Protein AF-A0A847EZA8-F1 (afdb_monomer_lite)

Secondary structure (DSSP, 8-state):
----SSSSSSSSTTS--------------S----TT-EE-B--TTTT--EEEEEEETTTEEEEEEEETTS-SSEEEEGGGBTTB-SEEEEEETTEEEEEEEEEE-TTSHIIIIIS-TTEEEEEGGGGTTSEEEEETTTTEEEEE-TT----S------EE-SS-TTSEEEEEEEEETTEEEEEEEEEESS----S----HHHHHHTT----GGGSTTSS-S--S------SEEEETTEEEETT--S-EEE----------

Sequence (260 aa):
MKKSVVFLLSCLLCLSVACSGKTDTTNDTLTDIPEDAIPFEYDVTMTKFILLKGMLNDSLPMDIIFDTGTPDGIVVSDSLRGLIPSVVNVQVGHLTRPMTVHFTSRDNPIFTHYLGPNGAILSWRYFEDQRLKISFQHTYLHVMDSAETVTGYDSVSLYRHPIYPNYLLAPVSIYTQGKVIPVRLLFDTGTNVFASNLYPELGLTYGLKLDSSYFENGKQPFKEGFQLKSDSIGIGKMNVPTGRFGVGFYQHRRNDQHFD

pLDDT: mean 74.59, std 21.34, range [24.0, 98.38]

Structure (mmCIF, N/CA/C/O backbone):
data_AF-A0A847EZA8-F1
#
_entry.id   AF-A0A847EZA8-F1
#
loop_
_atom_site.group_PDB
_atom_site.id
_atom_site.type_symbol
_atom_site.label_atom_id
_atom_site.label_alt_id
_atom_site.label_comp_id
_atom_site.label_asym_id
_atom_site.label_entity_id
_atom_site.label_seq_id
_atom_site.pdbx_PDB_ins_code
_atom_site.Cartn_x
_atom_site.Cartn_y
_atom_site.Cartn_z
_atom_site.occupancy
_atom_site.B_iso_or_equiv
_atom_site.auth_seq_id
_atom_site.auth_comp_id
_atom_site.auth_asym_id
_atom_site.auth_atom_id
_atom_site.pdbx_PDB_model_num
ATOM 1 N N . MET A 1 1 ? -44.474 -67.305 0.669 1.00 46.91 1 MET A N 1
ATOM 2 C CA . MET A 1 1 ? -43.791 -66.285 -0.165 1.00 46.91 1 MET A CA 1
ATOM 3 C C . MET A 1 1 ? -44.765 -65.144 -0.449 1.00 46.91 1 MET A C 1
ATOM 5 O O . MET A 1 1 ? -45.940 -65.434 -0.611 1.00 46.91 1 MET A O 1
ATOM 9 N N . LYS A 1 2 ? -44.270 -63.896 -0.518 1.00 44.81 2 LYS A N 1
ATOM 10 C CA . LYS A 1 2 ? -44.993 -62.605 -0.672 1.00 44.81 2 LYS A CA 1
ATOM 11 C C . LYS A 1 2 ? -45.473 -61.928 0.631 1.00 44.81 2 LYS A C 1
ATOM 13 O O . LYS A 1 2 ? -46.663 -61.763 0.857 1.00 44.81 2 LYS A O 1
ATOM 18 N N . LYS A 1 3 ? -44.522 -61.479 1.462 1.00 48.22 3 LYS A N 1
ATOM 19 C CA . LYS A 1 3 ? -44.720 -60.460 2.522 1.00 48.22 3 LYS A CA 1
ATOM 20 C C . LYS A 1 3 ? -43.570 -59.432 2.549 1.00 48.22 3 LYS A C 1
ATOM 22 O O . LYS A 1 3 ? -43.135 -59.012 3.611 1.00 48.22 3 LYS A O 1
ATOM 27 N N . SER A 1 4 ? -43.059 -59.037 1.379 1.00 52.19 4 SER A N 1
ATOM 28 C CA . SER A 1 4 ? -41.847 -58.195 1.296 1.00 52.19 4 SER A CA 1
ATOM 29 C C . SER A 1 4 ? -41.940 -57.026 0.310 1.00 52.19 4 SER A C 1
ATOM 31 O O . SER A 1 4 ? -40.913 -56.499 -0.087 1.00 52.19 4 SER A O 1
ATOM 33 N N . VAL A 1 5 ? -43.144 -56.597 -0.088 1.00 52.44 5 VAL A N 1
ATOM 34 C CA . VAL A 1 5 ? -43.299 -55.498 -1.072 1.00 52.44 5 VAL A CA 1
ATOM 35 C C . VAL A 1 5 ? -43.831 -54.196 -0.450 1.00 52.44 5 VAL A C 1
ATOM 37 O O . VAL A 1 5 ? -43.738 -53.144 -1.063 1.00 52.44 5 VAL A O 1
ATOM 40 N N . VAL A 1 6 ? -44.311 -54.209 0.799 1.00 50.28 6 VAL A N 1
ATOM 41 C CA . VAL A 1 6 ? -44.944 -53.013 1.401 1.00 50.28 6 VAL A CA 1
ATOM 42 C C . VAL A 1 6 ? -43.957 -52.126 2.178 1.00 50.28 6 VAL A C 1
ATOM 44 O O . VAL A 1 6 ? -44.232 -50.954 2.394 1.00 50.28 6 VAL A O 1
ATOM 47 N N . PHE A 1 7 ? -42.767 -52.626 2.529 1.00 44.47 7 PHE A N 1
ATOM 48 C CA . PHE A 1 7 ? -41.794 -51.856 3.323 1.00 44.47 7 PHE A CA 1
ATOM 49 C C . PHE A 1 7 ? -40.869 -50.946 2.494 1.00 44.47 7 PHE A C 1
ATOM 51 O O . PHE A 1 7 ? -40.183 -50.101 3.057 1.00 44.47 7 PHE A O 1
ATOM 58 N N . LEU A 1 8 ? -40.855 -51.081 1.159 1.00 44.72 8 LEU A N 1
ATOM 59 C CA . LEU A 1 8 ? -40.010 -50.250 0.287 1.00 44.72 8 LEU A CA 1
ATOM 60 C C . LEU A 1 8 ? -40.692 -48.952 -0.182 1.00 44.72 8 LEU A C 1
ATOM 62 O O . LEU A 1 8 ? -40.008 -48.051 -0.656 1.00 44.72 8 LEU A O 1
ATOM 66 N N . LEU A 1 9 ? -42.018 -48.827 -0.033 1.00 43.66 9 LEU A N 1
ATOM 67 C CA . LEU A 1 9 ? -42.752 -47.621 -0.442 1.00 43.66 9 LEU A CA 1
ATOM 68 C C . LEU A 1 9 ? -42.856 -46.557 0.664 1.00 43.66 9 LEU A C 1
ATOM 70 O O . LEU A 1 9 ? -43.072 -45.390 0.353 1.00 43.66 9 LEU A O 1
ATOM 74 N N . SER A 1 10 ? -42.657 -46.915 1.939 1.00 47.50 10 SER A N 1
ATOM 75 C CA . SER A 1 10 ? -42.701 -45.950 3.051 1.00 47.50 10 SER A CA 1
ATOM 76 C C . SER A 1 10 ? -41.375 -45.221 3.293 1.00 47.50 10 SER A C 1
ATOM 78 O O . SER A 1 10 ? -41.375 -44.181 3.940 1.00 47.50 10 SER A O 1
ATOM 80 N N . CYS A 1 11 ? -40.255 -45.711 2.750 1.00 45.69 11 CYS A N 1
ATOM 81 C CA . CYS A 1 11 ? -38.966 -45.008 2.809 1.00 45.69 11 CYS A CA 1
ATOM 82 C C . CYS A 1 11 ? -38.769 -43.982 1.679 1.00 45.69 11 CYS A C 1
ATOM 84 O O . CYS A 1 11 ? -37.887 -43.137 1.794 1.00 45.69 11 CYS A O 1
ATOM 86 N N . LEU A 1 12 ? -39.594 -44.002 0.621 1.00 45.78 12 LEU A N 1
ATOM 87 C CA . LEU A 1 12 ? -39.509 -43.018 -0.470 1.00 45.78 12 LEU A CA 1
ATOM 88 C C . LEU A 1 12 ? -40.321 -41.734 -0.223 1.00 45.78 12 LEU A C 1
ATOM 90 O O . LEU A 1 12 ? -40.072 -40.733 -0.886 1.00 45.78 12 LEU A O 1
ATOM 94 N N . LEU A 1 13 ? -41.250 -41.723 0.740 1.00 44.81 13 LEU A N 1
ATOM 95 C CA . LEU A 1 13 ? -42.095 -40.555 1.042 1.00 44.81 13 LEU A CA 1
ATOM 96 C C . LEU A 1 13 ? -41.545 -39.627 2.141 1.00 44.81 13 LEU A C 1
ATOM 98 O O . LEU A 1 13 ? -42.127 -38.577 2.394 1.00 44.81 13 LEU A O 1
ATOM 102 N N . CYS A 1 14 ? -40.404 -39.955 2.756 1.00 44.88 14 CYS A N 1
ATOM 103 C CA . CYS A 1 14 ? -39.725 -39.069 3.714 1.00 44.88 14 CYS A CA 1
ATOM 104 C C . CYS A 1 14 ? -38.621 -38.199 3.083 1.00 44.88 14 CYS A C 1
ATOM 106 O O . CYS A 1 14 ? -38.001 -37.410 3.788 1.00 44.88 14 CYS A O 1
ATOM 108 N N . LEU A 1 15 ? -38.391 -38.303 1.769 1.00 45.00 15 LEU A N 1
ATOM 109 C CA . LEU A 1 15 ? -37.392 -37.507 1.037 1.00 45.00 15 LEU A CA 1
ATOM 110 C C . LEU A 1 15 ? -37.969 -36.253 0.353 1.00 45.00 15 LEU A C 1
ATOM 112 O O . LEU A 1 15 ? -37.217 -35.500 -0.257 1.00 45.00 15 LEU A O 1
ATOM 116 N N . SER A 1 16 ? -39.276 -35.986 0.470 1.00 47.81 16 SER A N 1
ATOM 117 C CA . SER A 1 16 ? -39.926 -34.819 -0.152 1.00 47.81 16 SER A CA 1
ATOM 118 C C . SER A 1 16 ? -40.265 -33.679 0.814 1.00 47.81 16 SER A C 1
ATOM 120 O O . SER A 1 16 ? -40.941 -32.734 0.418 1.00 47.81 16 SER A O 1
ATOM 122 N N . VAL A 1 17 ? -39.757 -33.700 2.052 1.00 46.19 17 VAL A N 1
ATOM 123 C CA . VAL A 1 17 ? -39.682 -32.488 2.892 1.00 46.19 17 VAL A CA 1
ATOM 124 C C . VAL A 1 17 ? -38.356 -31.785 2.591 1.00 46.19 17 VAL A C 1
ATOM 126 O O . VAL A 1 17 ? -37.509 -31.580 3.455 1.00 46.19 17 VAL A O 1
ATOM 129 N N . ALA A 1 18 ? -38.155 -31.470 1.311 1.00 43.56 18 ALA A N 1
ATOM 130 C CA . ALA A 1 18 ? -37.154 -30.507 0.903 1.00 43.56 18 ALA A CA 1
ATOM 131 C C . ALA A 1 18 ? -37.634 -29.144 1.401 1.00 43.56 18 ALA A C 1
ATOM 133 O O . ALA A 1 18 ? -38.700 -28.660 1.015 1.00 43.56 18 ALA A O 1
ATOM 134 N N . CYS A 1 19 ? -36.856 -28.571 2.314 1.00 40.16 19 CYS A N 1
ATOM 135 C CA . CYS A 1 19 ? -36.955 -27.199 2.765 1.00 40.16 19 CYS A CA 1
ATOM 136 C C . CYS A 1 19 ? -37.311 -26.268 1.599 1.00 40.16 19 CYS A C 1
ATOM 138 O O . CYS A 1 19 ? -36.460 -25.939 0.779 1.00 40.16 19 CYS A O 1
ATOM 140 N N . SER A 1 20 ? -38.543 -25.761 1.582 1.00 48.28 20 SER A N 1
ATOM 141 C CA . SER A 1 20 ? -38.850 -24.479 0.943 1.00 48.28 20 SER A CA 1
ATOM 142 C C . SER A 1 20 ? -38.312 -23.363 1.839 1.00 48.28 20 SER A C 1
ATOM 144 O O . SER A 1 20 ? -39.054 -22.548 2.382 1.00 48.28 20 SER A O 1
ATOM 146 N N . GLY A 1 21 ? -36.999 -23.381 2.064 1.00 39.38 21 GLY A N 1
ATOM 147 C CA . GLY A 1 21 ? -36.275 -22.198 2.476 1.00 39.38 21 GLY A CA 1
ATOM 148 C C . GLY A 1 21 ? -36.158 -21.340 1.232 1.00 39.38 21 GLY A C 1
ATOM 149 O O . GLY A 1 21 ? -35.634 -21.799 0.222 1.00 39.38 21 GLY A O 1
ATOM 150 N N . LYS A 1 22 ? -36.678 -20.116 1.292 1.00 42.41 22 LYS A N 1
ATOM 151 C CA . LYS A 1 22 ? -36.290 -19.061 0.362 1.00 42.41 22 LYS A CA 1
ATOM 152 C C . LYS A 1 22 ? -34.781 -18.881 0.482 1.00 42.41 22 LYS A C 1
ATOM 154 O O . LYS A 1 22 ? -34.303 -18.119 1.314 1.00 42.41 22 LYS A O 1
ATOM 159 N N . THR A 1 23 ? -34.028 -19.623 -0.311 1.00 38.88 23 THR A N 1
ATOM 160 C CA . THR A 1 23 ? -32.718 -19.180 -0.736 1.00 38.88 23 THR A CA 1
ATOM 161 C C . THR A 1 23 ? -32.986 -18.133 -1.800 1.0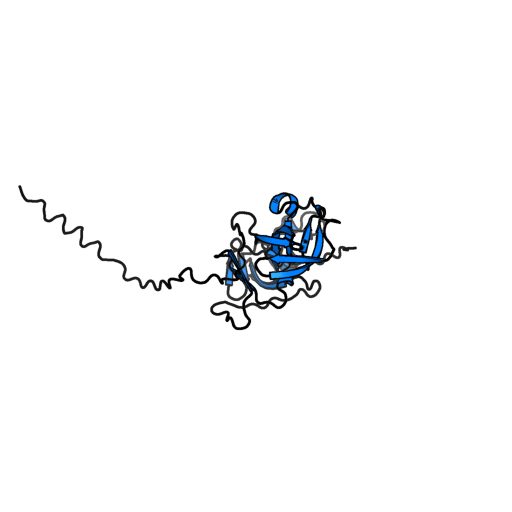0 38.88 23 THR A C 1
ATOM 163 O O . THR A 1 23 ? -33.064 -18.446 -2.985 1.00 38.88 23 THR A O 1
ATOM 166 N N . ASP A 1 24 ? -33.101 -16.878 -1.363 1.00 38.19 24 ASP A N 1
ATOM 167 C CA . ASP A 1 24 ? -32.537 -15.767 -2.128 1.00 38.19 24 ASP A CA 1
ATOM 168 C C . ASP A 1 24 ? -31.017 -15.988 -2.166 1.00 38.19 24 ASP A C 1
ATOM 170 O O . ASP A 1 24 ? -30.223 -15.284 -1.555 1.00 38.19 24 ASP A O 1
ATOM 174 N N . THR A 1 25 ? -30.598 -17.055 -2.841 1.00 37.53 25 THR A N 1
ATOM 175 C CA . THR A 1 25 ? -29.312 -17.082 -3.501 1.00 37.53 25 THR A CA 1
ATOM 176 C C . THR A 1 25 ? -29.513 -16.162 -4.685 1.00 37.53 25 THR A C 1
ATOM 178 O O . THR A 1 25 ? -29.882 -16.598 -5.777 1.00 37.53 25 THR A O 1
ATOM 181 N N . THR A 1 26 ? -29.280 -14.868 -4.463 1.00 37.78 26 THR A N 1
ATOM 182 C CA . THR A 1 26 ? -28.492 -14.128 -5.436 1.00 37.78 26 THR A CA 1
ATOM 183 C C . THR A 1 26 ? -27.284 -15.012 -5.699 1.00 37.78 26 THR A C 1
ATOM 185 O O . THR A 1 26 ? -26.347 -15.087 -4.907 1.00 37.78 26 THR A O 1
ATOM 188 N N . ASN A 1 27 ? -27.391 -15.809 -6.760 1.00 33.78 27 ASN A N 1
ATOM 189 C CA . ASN A 1 27 ? -26.238 -16.224 -7.514 1.00 33.78 27 ASN A CA 1
ATOM 190 C C . ASN A 1 27 ? -25.563 -14.905 -7.896 1.00 33.78 27 ASN A C 1
ATOM 192 O O . ASN A 1 27 ? -25.861 -14.350 -8.949 1.00 33.78 27 ASN A O 1
ATOM 196 N N . ASP A 1 28 ? -24.706 -14.389 -7.014 1.00 38.62 28 ASP A N 1
ATOM 197 C CA . ASP A 1 28 ? -23.536 -13.633 -7.427 1.00 38.62 28 ASP A CA 1
ATOM 198 C C . ASP A 1 28 ? -22.725 -14.641 -8.236 1.00 38.62 28 ASP A C 1
ATOM 200 O O . ASP A 1 28 ? -21.849 -15.356 -7.747 1.00 38.62 28 ASP A O 1
ATOM 204 N N . THR A 1 29 ? -23.161 -14.822 -9.478 1.00 41.31 29 THR A N 1
ATOM 205 C CA . THR A 1 29 ? -22.388 -15.463 -10.515 1.00 41.31 29 THR A CA 1
ATOM 206 C C . THR A 1 29 ? -21.015 -14.800 -10.521 1.00 41.31 29 THR A C 1
ATOM 208 O O . THR A 1 29 ? -20.888 -13.603 -10.283 1.00 41.31 29 THR A O 1
ATOM 211 N N . LEU A 1 30 ? -19.986 -15.607 -10.771 1.00 48.16 30 LEU A N 1
ATOM 212 C CA . LEU A 1 30 ? -18.595 -15.234 -11.055 1.00 48.16 30 LEU A CA 1
ATOM 213 C C . LEU A 1 30 ? -18.461 -14.325 -12.311 1.00 48.16 30 LEU A C 1
ATOM 215 O O . LEU A 1 30 ? -17.703 -14.611 -13.229 1.00 48.16 30 LEU A O 1
ATOM 219 N N . THR A 1 31 ? -19.228 -13.244 -12.360 1.00 50.16 31 THR A N 1
ATOM 220 C CA . THR A 1 31 ? -19.417 -12.253 -13.427 1.00 50.16 31 THR A CA 1
ATOM 221 C C . THR A 1 31 ? -19.502 -10.914 -12.684 1.00 50.16 31 THR A C 1
ATOM 223 O O . THR A 1 31 ? -20.462 -10.696 -11.957 1.00 50.16 31 THR A O 1
ATOM 226 N N . ASP A 1 32 ? -18.517 -10.027 -12.632 1.00 71.88 32 ASP A N 1
ATOM 227 C CA . ASP A 1 32 ? -17.595 -9.597 -13.671 1.00 71.88 32 ASP A CA 1
ATOM 228 C C . ASP A 1 32 ? -16.273 -9.163 -13.016 1.00 71.88 32 ASP A C 1
ATOM 230 O O . ASP A 1 32 ? -16.225 -8.165 -12.288 1.00 71.88 32 ASP A O 1
ATOM 234 N N . ILE A 1 33 ? -15.186 -9.905 -13.244 1.00 84.50 33 ILE A N 1
ATOM 235 C CA . ILE A 1 33 ? -13.851 -9.307 -13.107 1.00 84.50 33 ILE A CA 1
ATOM 236 C C . ILE A 1 33 ? -13.669 -8.444 -14.365 1.00 84.50 33 ILE A C 1
ATOM 238 O O . ILE A 1 33 ? -13.815 -8.992 -15.459 1.00 84.50 33 ILE A O 1
ATOM 242 N N . PRO A 1 34 ? -13.404 -7.130 -14.240 1.00 88.12 34 PRO A N 1
ATOM 243 C CA . PRO A 1 34 ? -13.184 -6.264 -15.397 1.00 88.12 34 PRO A CA 1
ATOM 244 C C . PRO A 1 34 ? -12.083 -6.815 -16.310 1.00 88.12 34 PRO A C 1
ATOM 246 O O . PRO A 1 34 ? -11.105 -7.383 -15.826 1.00 88.12 34 PRO A O 1
ATOM 249 N N . GLU A 1 35 ? -12.234 -6.664 -17.626 1.00 88.38 35 GLU A N 1
ATOM 250 C CA . GLU A 1 35 ? -11.264 -7.190 -18.602 1.00 88.38 35 GLU A CA 1
ATOM 251 C C . GLU A 1 35 ? -9.874 -6.558 -18.430 1.00 88.38 35 GLU A C 1
ATOM 253 O O . GLU A 1 35 ? -8.849 -7.202 -18.648 1.00 88.38 35 GLU A O 1
ATOM 258 N N . ASP A 1 36 ? -9.838 -5.308 -17.978 1.00 91.06 36 ASP A N 1
ATOM 259 C CA . ASP A 1 36 ? -8.640 -4.524 -17.715 1.00 91.06 36 ASP A CA 1
ATOM 260 C C . ASP A 1 36 ? -8.123 -4.660 -16.271 1.00 91.06 36 ASP A C 1
ATOM 262 O O . ASP A 1 36 ? -7.148 -3.994 -15.898 1.00 91.06 36 ASP A O 1
ATOM 266 N N . ALA A 1 37 ? -8.734 -5.540 -15.467 1.00 95.06 37 ALA A N 1
ATOM 267 C CA . ALA A 1 37 ? -8.329 -5.782 -14.093 1.00 95.06 37 ALA A CA 1
ATOM 268 C C . ALA A 1 37 ? -6.879 -6.273 -14.011 1.00 95.06 37 ALA A C 1
ATOM 270 O O . ALA A 1 37 ? -6.405 -7.105 -14.786 1.00 95.06 37 ALA A O 1
ATOM 271 N N . ILE A 1 38 ? -6.173 -5.779 -13.001 1.00 97.00 38 ILE A N 1
ATOM 272 C CA . ILE A 1 38 ? -4.784 -6.113 -12.721 1.00 97.00 38 ILE A CA 1
ATOM 273 C C . ILE A 1 38 ? -4.786 -7.220 -11.658 1.00 97.00 38 ILE A C 1
ATOM 275 O O . ILE A 1 38 ? -5.093 -6.935 -10.495 1.00 97.00 38 ILE A O 1
ATOM 279 N N . PRO A 1 39 ? -4.466 -8.477 -12.006 1.00 96.44 39 PRO A N 1
ATOM 280 C CA . PRO A 1 39 ? -4.440 -9.558 -11.031 1.00 96.44 39 PRO A CA 1
ATOM 281 C C . PRO A 1 39 ? -3.286 -9.370 -10.041 1.00 96.44 39 PRO A C 1
ATOM 283 O O . PRO A 1 39 ? -2.214 -8.878 -10.400 1.00 96.44 39 PRO A O 1
ATOM 286 N N . PHE A 1 40 ? -3.493 -9.808 -8.802 1.00 95.00 40 PHE A N 1
ATOM 287 C CA . PHE A 1 40 ? -2.441 -9.878 -7.792 1.00 95.00 40 PHE A CA 1
ATOM 288 C C . PHE A 1 40 ? -2.446 -11.219 -7.063 1.00 95.00 40 PHE A C 1
ATOM 290 O O . PHE A 1 40 ? -3.461 -11.906 -6.994 1.00 95.00 40 PHE A O 1
ATOM 297 N N . GLU A 1 41 ? -1.314 -11.573 -6.470 1.00 92.12 41 GLU A N 1
ATOM 298 C CA . GLU A 1 41 ? -1.210 -12.666 -5.508 1.00 92.12 41 GLU A CA 1
ATOM 299 C C . GLU A 1 41 ? -1.445 -12.123 -4.088 1.00 92.12 41 GLU A C 1
ATOM 301 O O . GLU A 1 41 ? -0.998 -11.023 -3.750 1.00 92.12 41 GLU A O 1
ATOM 306 N N . TYR A 1 42 ? -2.173 -12.875 -3.255 1.00 87.38 42 TYR A N 1
ATOM 307 C CA . TYR A 1 42 ? -2.452 -12.503 -1.864 1.00 87.38 42 TYR A CA 1
ATOM 308 C C . TYR A 1 42 ? -2.591 -13.739 -0.978 1.00 87.38 42 TYR A C 1
ATOM 310 O O . TYR A 1 42 ? -3.605 -14.438 -1.006 1.00 87.38 42 TYR A O 1
ATOM 318 N N . ASP A 1 43 ? -1.571 -14.002 -0.165 1.00 78.00 43 ASP A N 1
ATOM 319 C CA . ASP A 1 43 ? -1.597 -15.092 0.807 1.00 78.00 43 ASP A CA 1
ATOM 320 C C . ASP A 1 43 ? -2.107 -14.593 2.164 1.00 78.00 43 ASP A C 1
ATOM 322 O O . ASP A 1 43 ? -1.385 -13.957 2.936 1.00 78.00 43 ASP A O 1
ATOM 326 N N . VAL A 1 44 ? -3.362 -14.926 2.473 1.00 69.31 44 VAL A N 1
ATOM 327 C CA . VAL A 1 44 ? -4.026 -14.592 3.745 1.00 69.31 44 VAL A CA 1
ATOM 328 C C . VAL A 1 44 ? -3.396 -15.263 4.974 1.00 69.31 44 VAL A C 1
ATOM 330 O O . VAL A 1 44 ? -3.676 -14.841 6.100 1.00 69.31 44 VAL A O 1
ATOM 333 N N . THR A 1 45 ? -2.583 -16.304 4.782 1.00 63.59 45 THR A N 1
ATOM 334 C CA . THR A 1 45 ? -1.988 -17.134 5.840 1.00 63.59 45 THR A CA 1
ATOM 335 C C . THR A 1 45 ? -0.532 -16.792 6.148 1.00 63.59 45 THR A C 1
ATOM 337 O O . THR A 1 45 ? -0.094 -17.036 7.272 1.00 63.59 45 THR A O 1
ATOM 340 N N . MET A 1 46 ? 0.198 -16.199 5.198 1.00 65.19 46 MET A N 1
ATOM 341 C CA . MET A 1 46 ? 1.610 -15.840 5.357 1.00 65.19 46 MET A CA 1
ATOM 342 C C . MET A 1 46 ? 1.815 -14.327 5.491 1.00 65.19 46 MET A C 1
ATOM 344 O O . MET A 1 46 ? 1.731 -13.773 6.587 1.00 65.19 46 MET A O 1
ATOM 348 N N . THR A 1 47 ? 2.124 -13.653 4.386 1.00 66.62 47 THR A N 1
ATOM 349 C CA . THR A 1 47 ? 2.614 -12.270 4.377 1.00 66.62 47 THR A CA 1
ATOM 350 C C . THR A 1 47 ? 1.507 -11.240 4.203 1.00 66.62 47 THR A C 1
ATOM 352 O O . THR A 1 47 ? 1.673 -10.100 4.631 1.00 66.62 47 THR A O 1
ATOM 355 N N . LYS A 1 48 ? 0.377 -11.654 3.608 1.00 78.44 48 LYS A N 1
ATOM 356 C CA . LYS A 1 48 ? -0.772 -10.839 3.182 1.00 78.44 48 LYS A CA 1
ATOM 357 C C . LYS A 1 48 ? -0.375 -9.495 2.553 1.00 78.44 48 LYS A C 1
ATOM 359 O O . LYS A 1 48 ? -0.902 -8.447 2.917 1.00 78.44 48 LYS A O 1
ATOM 364 N N . PHE A 1 49 ? 0.559 -9.541 1.606 1.00 86.31 49 PHE A N 1
ATOM 365 C CA . PHE A 1 49 ? 0.874 -8.423 0.713 1.00 86.31 49 PHE A CA 1
ATOM 366 C C . PHE A 1 49 ? 0.059 -8.525 -0.572 1.00 86.31 49 PHE A C 1
ATOM 368 O O . PHE A 1 49 ? -0.167 -9.630 -1.060 1.00 86.31 49 PHE A O 1
ATOM 375 N N . ILE A 1 50 ? -0.333 -7.383 -1.140 1.00 91.25 50 ILE A N 1
ATOM 376 C CA . ILE A 1 50 ? -0.817 -7.313 -2.523 1.00 91.25 50 ILE A CA 1
ATOM 377 C C . ILE A 1 50 ? 0.414 -7.400 -3.426 1.00 91.25 50 ILE A C 1
ATOM 379 O O . ILE A 1 50 ? 1.131 -6.411 -3.586 1.00 91.25 50 ILE A O 1
ATOM 383 N N . LEU A 1 51 ? 0.683 -8.584 -3.973 1.00 94.00 51 LEU A N 1
ATOM 384 C CA . LEU A 1 51 ? 1.848 -8.828 -4.817 1.00 94.00 51 LEU A CA 1
ATOM 385 C C . LEU A 1 51 ? 1.457 -8.777 -6.296 1.00 94.00 51 LEU A C 1
ATOM 387 O O . LEU A 1 51 ? 0.710 -9.614 -6.797 1.00 94.00 51 LEU A O 1
ATOM 391 N N . LEU A 1 52 ? 1.985 -7.785 -6.997 1.00 96.25 52 LEU A N 1
ATOM 392 C CA . LEU A 1 52 ? 1.775 -7.539 -8.415 1.00 96.25 52 LEU A CA 1
ATOM 393 C C . LEU A 1 52 ? 2.988 -8.011 -9.213 1.00 96.25 52 LEU A C 1
ATOM 395 O O . LEU A 1 52 ? 4.127 -7.917 -8.753 1.00 96.25 52 LEU A O 1
ATOM 399 N N . LYS A 1 53 ? 2.746 -8.435 -10.452 1.00 96.81 53 LYS A N 1
ATOM 400 C CA . LYS A 1 53 ? 3.805 -8.541 -11.458 1.00 96.81 53 LYS A CA 1
ATOM 401 C C . LYS A 1 53 ? 3.886 -7.231 -12.231 1.00 96.81 53 LYS A C 1
ATOM 403 O O . LYS A 1 53 ? 2.860 -6.680 -12.635 1.00 96.81 53 LYS A O 1
ATOM 408 N N . GLY A 1 54 ? 5.101 -6.749 -12.451 1.00 97.19 54 GLY A N 1
ATOM 409 C CA . GLY A 1 54 ? 5.334 -5.527 -13.206 1.00 97.19 54 GLY A CA 1
ATOM 410 C C . GLY A 1 54 ? 6.680 -5.507 -13.910 1.00 97.19 54 GLY A C 1
ATOM 411 O O . GLY A 1 54 ? 7.415 -6.496 -13.928 1.00 97.19 54 GLY A O 1
ATOM 412 N N . MET A 1 55 ? 6.996 -4.366 -14.509 1.00 97.81 55 MET A N 1
ATOM 413 C CA . MET A 1 55 ? 8.233 -4.166 -15.256 1.00 97.81 55 MET A CA 1
ATOM 414 C C . MET A 1 55 ? 8.745 -2.737 -15.085 1.00 97.81 55 MET A C 1
ATOM 416 O O . MET A 1 55 ? 7.956 -1.794 -15.082 1.00 97.81 55 MET A O 1
ATOM 420 N N . LEU A 1 56 ? 10.060 -2.561 -14.950 1.00 97.62 56 LEU A N 1
ATOM 421 C CA . LEU A 1 56 ? 10.707 -1.248 -14.992 1.00 97.62 56 LEU A CA 1
ATOM 422 C C . LEU A 1 56 ? 11.325 -1.020 -16.368 1.00 97.62 56 LEU A C 1
ATOM 424 O O . LEU A 1 56 ? 12.049 -1.885 -16.871 1.00 97.62 56 LEU A O 1
ATOM 428 N N . ASN A 1 57 ? 11.074 0.159 -16.942 1.00 96.62 57 ASN A N 1
ATOM 429 C CA . ASN A 1 57 ? 11.637 0.615 -18.217 1.00 96.62 57 ASN A CA 1
ATOM 430 C C . ASN A 1 57 ? 11.555 -0.456 -19.323 1.00 96.62 57 ASN A C 1
ATOM 432 O O . ASN A 1 57 ? 12.549 -0.726 -19.999 1.00 96.62 57 ASN A O 1
ATOM 436 N N . ASP A 1 58 ? 10.402 -1.122 -19.433 1.00 93.25 58 ASP A N 1
ATOM 437 C CA . ASP A 1 58 ? 10.078 -2.113 -20.471 1.00 93.25 58 ASP A CA 1
ATOM 438 C C . ASP A 1 58 ? 11.032 -3.322 -20.565 1.00 93.25 58 ASP A C 1
ATOM 440 O O . ASP A 1 58 ? 11.019 -4.055 -21.555 1.00 93.25 58 ASP A O 1
ATOM 444 N N . SER A 1 59 ? 11.883 -3.547 -19.557 1.00 93.38 59 SER A N 1
ATOM 445 C CA . SER A 1 59 ? 12.952 -4.551 -19.659 1.00 93.38 59 SER A CA 1
ATOM 446 C C . SER A 1 59 ? 13.285 -5.302 -18.378 1.00 93.38 59 SER A C 1
ATOM 448 O O . SER A 1 59 ? 13.792 -6.419 -18.473 1.00 93.38 59 SER A O 1
ATOM 450 N N . LEU A 1 60 ? 13.017 -4.741 -17.197 1.00 96.44 60 LEU A N 1
ATOM 451 C CA . LEU A 1 60 ? 13.347 -5.378 -15.923 1.00 96.44 60 LEU A CA 1
ATOM 452 C C . LEU A 1 60 ? 12.069 -5.884 -15.237 1.00 96.44 60 LEU A C 1
ATOM 454 O O . LEU A 1 60 ? 11.344 -5.065 -14.671 1.00 96.44 60 LEU A O 1
ATOM 458 N N . PRO A 1 61 ? 11.762 -7.195 -15.281 1.00 96.94 61 PRO A N 1
ATOM 459 C CA . PRO A 1 61 ? 10.613 -7.758 -14.581 1.00 96.94 61 PRO A CA 1
ATOM 460 C C . PRO A 1 61 ? 10.781 -7.621 -13.071 1.00 96.94 61 PRO A C 1
ATOM 462 O O . PRO A 1 61 ? 11.862 -7.893 -12.544 1.00 96.94 61 PRO A O 1
ATOM 465 N N . MET A 1 62 ? 9.704 -7.242 -12.390 1.00 97.50 62 MET A N 1
ATOM 466 C CA . MET A 1 62 ? 9.691 -7.030 -10.948 1.00 97.50 62 MET A CA 1
ATOM 467 C C . MET A 1 62 ? 8.512 -7.730 -10.288 1.00 97.50 62 MET A C 1
ATOM 469 O O . MET A 1 62 ? 7.389 -7.716 -10.803 1.00 97.50 62 MET A O 1
ATOM 473 N N . ASP A 1 63 ? 8.776 -8.233 -9.088 1.00 96.25 63 ASP A N 1
ATOM 474 C CA . ASP A 1 63 ? 7.755 -8.551 -8.100 1.00 96.25 63 ASP A CA 1
ATOM 475 C C . ASP A 1 63 ? 7.516 -7.310 -7.236 1.00 96.25 63 ASP A C 1
ATOM 477 O O . ASP A 1 63 ? 8.439 -6.788 -6.605 1.00 96.25 63 ASP A O 1
ATOM 481 N N . ILE A 1 64 ? 6.288 -6.793 -7.255 1.00 96.69 64 ILE A N 1
ATOM 482 C CA . ILE A 1 64 ? 5.952 -5.476 -6.709 1.00 96.69 64 ILE A CA 1
ATOM 483 C C . ILE A 1 64 ? 4.922 -5.624 -5.592 1.00 96.69 64 ILE A C 1
ATOM 485 O O . ILE A 1 64 ? 3.783 -6.008 -5.841 1.00 96.69 64 ILE A O 1
ATOM 489 N N . ILE A 1 65 ? 5.282 -5.256 -4.365 1.00 94.62 65 ILE A N 1
ATOM 490 C CA . ILE A 1 65 ? 4.306 -5.071 -3.286 1.00 94.62 65 ILE A CA 1
ATOM 491 C C . ILE A 1 65 ? 3.616 -3.730 -3.497 1.00 94.62 65 ILE A C 1
ATOM 493 O O . ILE A 1 65 ? 4.276 -2.694 -3.497 1.00 94.62 65 ILE A O 1
ATOM 497 N N . PHE A 1 66 ? 2.295 -3.731 -3.642 1.00 94.06 66 PHE A N 1
ATOM 498 C CA . PHE A 1 66 ? 1.517 -2.500 -3.566 1.00 94.06 66 PHE A CA 1
ATOM 499 C C . PHE A 1 66 ? 1.275 -2.126 -2.105 1.00 94.06 66 PHE A C 1
ATOM 501 O O . PHE A 1 66 ? 0.682 -2.906 -1.359 1.00 94.06 66 PHE A O 1
ATOM 508 N N . ASP A 1 67 ? 1.735 -0.939 -1.713 1.00 90.19 67 ASP A N 1
ATOM 509 C CA . ASP A 1 67 ? 1.729 -0.495 -0.326 1.00 90.19 67 ASP A CA 1
ATOM 510 C C . ASP A 1 67 ? 1.267 0.964 -0.193 1.00 90.19 67 ASP A C 1
ATOM 512 O O . ASP A 1 67 ? 1.905 1.917 -0.642 1.00 90.19 67 ASP A O 1
ATOM 516 N N . THR A 1 68 ? 0.136 1.149 0.478 1.00 87.88 68 THR A N 1
ATOM 517 C CA . THR A 1 68 ? -0.446 2.459 0.800 1.00 87.88 68 THR A CA 1
ATOM 518 C C . THR A 1 68 ? 0.225 3.149 1.995 1.00 87.88 68 THR A C 1
ATOM 520 O O . THR A 1 68 ? 0.013 4.346 2.198 1.00 87.88 68 THR A O 1
ATOM 523 N N . GLY A 1 69 ? 1.021 2.418 2.779 1.00 83.50 69 GLY A N 1
ATOM 524 C CA . GLY A 1 69 ? 1.809 2.903 3.911 1.00 83.50 69 GLY A CA 1
ATOM 525 C C . GLY A 1 69 ? 3.255 3.264 3.566 1.00 83.50 69 GLY A C 1
ATOM 526 O O . GLY A 1 69 ? 3.977 3.748 4.436 1.00 83.50 69 GLY A O 1
ATOM 527 N N . THR A 1 70 ? 3.682 3.078 2.316 1.00 83.69 70 THR A N 1
ATOM 528 C CA . THR A 1 70 ? 5.036 3.422 1.862 1.00 83.69 70 THR A CA 1
ATOM 529 C C . THR A 1 70 ? 5.135 4.900 1.432 1.00 83.69 70 THR A C 1
ATOM 531 O O . THR A 1 70 ? 4.113 5.512 1.094 1.00 83.69 70 THR A O 1
ATOM 534 N N . PRO A 1 71 ? 6.334 5.520 1.446 1.00 75.00 71 PRO A N 1
ATOM 535 C CA . PRO A 1 71 ? 6.560 6.861 0.899 1.00 75.00 71 PRO A CA 1
ATOM 536 C C . PRO A 1 71 ? 6.155 7.000 -0.580 1.00 75.00 71 PRO A C 1
ATOM 538 O O . PRO A 1 71 ? 5.697 6.056 -1.212 1.00 75.00 71 PRO A O 1
ATOM 541 N N . ASP A 1 72 ? 6.314 8.194 -1.152 1.00 87.12 72 ASP A N 1
ATOM 542 C CA . ASP A 1 72 ? 6.122 8.389 -2.596 1.00 87.12 72 ASP A CA 1
ATOM 543 C C . ASP A 1 72 ? 7.083 7.503 -3.415 1.00 87.12 72 ASP A C 1
ATOM 545 O O . ASP A 1 72 ? 8.139 7.104 -2.926 1.00 87.12 72 ASP A O 1
ATOM 549 N N . GLY A 1 73 ? 6.733 7.223 -4.668 1.00 94.00 73 GLY A N 1
ATOM 550 C CA . GLY A 1 73 ? 7.617 6.562 -5.614 1.00 94.00 73 GLY A CA 1
ATOM 551 C C . GLY A 1 73 ? 7.553 5.038 -5.585 1.00 94.00 73 GLY A C 1
ATOM 552 O O . GLY A 1 73 ? 6.527 4.414 -5.297 1.00 94.00 73 GLY A O 1
ATOM 553 N N . ILE A 1 74 ? 8.688 4.451 -5.948 1.00 97.00 74 ILE A N 1
ATOM 554 C CA . ILE A 1 74 ? 8.952 3.020 -5.918 1.00 97.00 74 ILE A CA 1
ATOM 555 C C . ILE A 1 74 ? 10.220 2.770 -5.103 1.00 97.00 74 ILE A C 1
ATOM 557 O O . ILE A 1 74 ? 11.277 3.341 -5.376 1.00 97.00 74 ILE A O 1
ATOM 561 N N . VAL A 1 75 ? 10.118 1.923 -4.083 1.00 96.25 75 VAL A N 1
ATOM 562 C CA . VAL A 1 75 ? 11.250 1.511 -3.253 1.00 96.25 75 VAL A CA 1
ATOM 563 C C . VAL A 1 75 ? 11.837 0.228 -3.820 1.00 96.25 75 VAL A C 1
ATOM 565 O O . VAL A 1 75 ? 11.120 -0.750 -4.011 1.00 96.25 75 VAL A O 1
ATOM 568 N N . VAL A 1 76 ? 13.144 0.206 -4.047 1.00 96.75 76 VAL A N 1
ATOM 569 C CA . VAL A 1 76 ? 13.873 -0.956 -4.565 1.00 96.75 76 VAL A CA 1
ATOM 570 C C . VAL A 1 76 ? 15.128 -1.232 -3.744 1.00 96.75 76 VAL A C 1
ATOM 572 O O . VAL A 1 76 ? 15.623 -0.375 -3.004 1.00 96.75 76 VAL A O 1
ATOM 575 N N . SER A 1 77 ? 15.680 -2.431 -3.907 1.00 96.12 77 SER A N 1
ATOM 576 C CA . SER A 1 77 ? 16.979 -2.786 -3.343 1.00 96.12 77 SER A CA 1
ATOM 577 C C . SER A 1 77 ? 18.103 -1.916 -3.923 1.00 96.12 77 SER A C 1
ATOM 579 O O . SER A 1 77 ? 18.191 -1.688 -5.131 1.00 96.12 77 SER A O 1
ATOM 581 N N . ASP A 1 78 ? 19.041 -1.497 -3.075 1.00 96.00 78 ASP A N 1
ATOM 582 C CA . ASP A 1 78 ? 20.274 -0.818 -3.482 1.00 96.00 78 ASP A CA 1
ATOM 583 C C . ASP A 1 78 ? 21.225 -1.685 -4.327 1.00 96.00 78 ASP A C 1
ATOM 585 O O . ASP A 1 78 ? 22.231 -1.180 -4.828 1.00 96.00 78 ASP A O 1
ATOM 589 N N . SER A 1 79 ? 20.907 -2.966 -4.538 1.00 94.88 79 SER A N 1
ATOM 590 C CA . SER A 1 79 ? 21.553 -3.806 -5.551 1.00 94.88 79 SER A CA 1
ATOM 591 C C . SER A 1 79 ? 21.333 -3.299 -6.980 1.00 94.88 79 SER A C 1
ATOM 593 O O . SER A 1 79 ? 22.183 -3.538 -7.834 1.00 94.88 79 SER A O 1
ATOM 595 N N . LEU A 1 80 ? 20.271 -2.521 -7.221 1.00 95.19 80 LEU A N 1
ATOM 596 C CA . LEU A 1 80 ? 19.986 -1.877 -8.507 1.00 95.19 80 LEU A CA 1
ATOM 597 C C . LEU A 1 80 ? 20.617 -0.480 -8.645 1.00 95.19 80 LEU A C 1
ATOM 599 O O . LEU A 1 80 ? 20.466 0.180 -9.677 1.00 95.19 80 LEU A O 1
ATOM 603 N N . ARG A 1 81 ? 21.327 0.009 -7.619 1.00 95.19 81 ARG A N 1
ATOM 604 C CA . ARG A 1 81 ? 21.919 1.352 -7.635 1.00 95.19 81 ARG A CA 1
ATOM 605 C C . ARG A 1 81 ? 22.959 1.468 -8.751 1.00 95.19 81 ARG A C 1
ATOM 607 O O . ARG A 1 81 ? 23.888 0.673 -8.833 1.00 95.19 81 ARG A O 1
ATOM 614 N N . GLY A 1 82 ? 22.807 2.490 -9.592 1.00 93.88 82 GLY A N 1
ATOM 615 C CA . GLY A 1 82 ? 23.664 2.709 -10.762 1.00 93.88 82 GLY A CA 1
ATOM 616 C C . GLY A 1 82 ? 23.297 1.864 -11.988 1.00 93.88 82 GLY A C 1
ATOM 617 O O . GLY A 1 82 ? 23.859 2.100 -13.052 1.00 93.88 82 GLY A O 1
ATOM 618 N N . LEU A 1 83 ? 22.347 0.928 -11.863 1.00 94.31 83 LEU A N 1
ATOM 619 C CA . LEU A 1 83 ? 21.797 0.156 -12.985 1.00 94.31 83 LEU A CA 1
ATOM 620 C C . LEU A 1 83 ? 20.505 0.771 -13.533 1.00 94.31 83 LEU A C 1
ATOM 622 O O . LEU A 1 83 ? 20.195 0.604 -14.709 1.00 94.31 83 LEU A O 1
ATOM 626 N N . ILE A 1 84 ? 19.765 1.494 -12.688 1.00 95.69 84 ILE A N 1
ATOM 627 C CA . ILE A 1 84 ? 18.531 2.190 -13.058 1.00 95.69 84 ILE A CA 1
ATOM 628 C C . ILE A 1 84 ? 18.635 3.700 -12.773 1.00 95.69 84 ILE A C 1
ATOM 630 O O . ILE A 1 84 ? 19.356 4.103 -11.852 1.00 95.69 84 ILE A O 1
ATOM 634 N N . PRO A 1 85 ? 17.935 4.547 -13.552 1.00 96.31 85 PRO A N 1
ATOM 635 C CA . PRO A 1 85 ? 17.853 5.987 -13.303 1.00 96.31 85 PRO A CA 1
ATOM 636 C C . PRO A 1 85 ? 17.081 6.319 -12.014 1.00 96.31 85 PRO A C 1
ATOM 638 O O . PRO A 1 85 ? 16.417 5.469 -11.428 1.00 96.31 85 PRO A O 1
ATOM 641 N N . SER A 1 86 ? 17.132 7.586 -11.587 1.00 95.81 86 SER A N 1
ATOM 642 C CA . SER A 1 86 ? 16.387 8.092 -10.419 1.00 95.81 86 SER A CA 1
ATOM 643 C C . SER A 1 86 ? 14.870 8.166 -10.625 1.00 95.81 86 SER A C 1
ATOM 645 O O . SER A 1 86 ? 14.132 8.311 -9.654 1.00 95.81 86 SER A O 1
ATOM 647 N N . VAL A 1 87 ? 14.403 8.077 -11.871 1.00 97.62 87 VAL A N 1
ATOM 648 C CA . VAL A 1 87 ? 12.989 7.980 -12.249 1.00 97.62 87 VAL A CA 1
ATOM 649 C C . VAL A 1 87 ? 12.861 6.861 -13.271 1.00 97.62 87 VAL A C 1
ATOM 651 O O . VAL A 1 87 ? 13.579 6.868 -14.270 1.00 97.62 87 VAL A O 1
ATOM 654 N N . VAL A 1 88 ? 11.954 5.918 -13.033 1.00 97.94 88 VAL A N 1
ATOM 655 C CA . VAL A 1 88 ? 11.708 4.762 -13.907 1.00 97.94 88 VAL A CA 1
ATOM 656 C C . VAL A 1 88 ? 10.251 4.723 -14.341 1.00 97.94 88 VAL A C 1
ATOM 658 O O . VAL A 1 88 ? 9.362 5.099 -13.579 1.00 97.94 88 VAL A O 1
ATOM 661 N N . ASN A 1 89 ? 9.994 4.232 -15.549 1.00 98.38 89 ASN A N 1
ATOM 662 C CA . ASN A 1 89 ? 8.646 3.879 -15.973 1.00 98.38 89 ASN A CA 1
ATOM 663 C C . ASN A 1 89 ? 8.284 2.535 -15.345 1.00 98.38 89 ASN A C 1
ATOM 665 O O . ASN A 1 89 ? 8.915 1.525 -15.649 1.00 98.38 89 ASN A O 1
ATOM 669 N N . VAL A 1 90 ? 7.293 2.533 -14.459 1.00 98.31 90 VAL A N 1
ATOM 670 C CA . VAL A 1 90 ? 6.774 1.330 -13.808 1.00 98.31 90 VAL A CA 1
ATOM 671 C C . VAL A 1 90 ? 5.524 0.885 -14.554 1.00 98.31 90 VAL A C 1
ATOM 673 O O . VAL A 1 90 ? 4.526 1.612 -14.597 1.00 98.31 90 VAL A O 1
ATOM 676 N N . GLN A 1 91 ? 5.573 -0.311 -15.125 1.00 98.19 91 GLN A N 1
ATOM 677 C CA . GLN A 1 91 ? 4.432 -0.969 -15.741 1.00 98.19 91 GLN A CA 1
ATOM 678 C C . GLN A 1 91 ? 3.794 -1.956 -14.762 1.00 98.19 91 GLN A C 1
ATOM 680 O O . GLN A 1 91 ? 4.481 -2.823 -14.220 1.00 98.19 91 GLN A O 1
ATOM 685 N N . VAL A 1 92 ? 2.479 -1.850 -14.579 1.00 97.25 92 VAL A N 1
ATOM 686 C CA . VAL A 1 92 ? 1.644 -2.795 -13.830 1.00 97.25 92 VAL A CA 1
ATOM 687 C C . VAL A 1 92 ? 0.358 -3.017 -14.626 1.00 97.25 92 VAL A C 1
ATOM 689 O O . VAL A 1 92 ? -0.411 -2.084 -14.860 1.00 97.25 92 VAL A O 1
ATOM 692 N N . GLY A 1 93 ? 0.117 -4.260 -15.054 1.00 94.56 93 GLY A N 1
ATOM 693 C CA . GLY A 1 93 ? -0.970 -4.565 -15.985 1.00 94.56 93 GLY A CA 1
ATOM 694 C C . GLY A 1 93 ? -0.845 -3.752 -17.279 1.00 94.56 93 GLY A C 1
ATOM 695 O O . GLY A 1 93 ? 0.206 -3.751 -17.921 1.00 94.56 93 GLY A O 1
ATOM 696 N N . HIS A 1 94 ? -1.912 -3.046 -17.653 1.00 93.44 94 HIS A N 1
ATOM 697 C CA . HIS A 1 94 ? -1.943 -2.187 -18.841 1.00 93.44 94 HIS A CA 1
ATOM 698 C C . HIS A 1 94 ? -1.450 -0.748 -18.580 1.00 93.44 94 HIS A C 1
ATOM 700 O O . HIS A 1 94 ? -1.373 0.053 -19.512 1.00 93.44 94 HIS A O 1
ATOM 706 N N . LEU A 1 95 ? -1.138 -0.398 -17.329 1.00 95.75 95 LEU A N 1
ATOM 707 C CA . LEU A 1 95 ? -0.735 0.950 -16.941 1.00 95.75 95 LEU A CA 1
ATOM 708 C C . LEU A 1 95 ? 0.784 1.065 -16.911 1.00 95.75 95 LEU A C 1
ATOM 710 O O . LEU A 1 95 ? 1.470 0.179 -16.406 1.00 95.75 95 LEU A O 1
ATOM 714 N N . THR A 1 96 ? 1.290 2.202 -17.382 1.00 97.38 96 THR A N 1
ATOM 715 C CA . THR A 1 96 ? 2.700 2.583 -17.269 1.00 97.38 96 THR A CA 1
ATOM 716 C C . THR A 1 96 ? 2.782 4.015 -16.769 1.00 97.38 96 THR A C 1
ATOM 718 O O . THR A 1 96 ? 2.186 4.914 -17.366 1.00 97.38 96 THR A O 1
ATOM 721 N N . ARG A 1 97 ? 3.511 4.247 -15.671 1.00 97.00 97 ARG A N 1
ATOM 722 C CA . ARG A 1 97 ? 3.684 5.587 -15.088 1.00 97.00 97 ARG A CA 1
ATOM 723 C C . ARG A 1 97 ? 5.114 5.814 -14.598 1.00 97.00 97 ARG A C 1
ATOM 725 O O . ARG A 1 97 ? 5.735 4.870 -14.106 1.00 97.00 97 ARG A O 1
ATOM 732 N N . PRO A 1 98 ? 5.640 7.045 -14.705 1.00 97.50 98 PRO A N 1
ATOM 733 C CA . PRO A 1 98 ? 6.945 7.381 -14.156 1.00 97.50 98 PRO A CA 1
ATOM 734 C C . PRO A 1 98 ? 6.874 7.465 -12.628 1.00 97.50 98 PRO A C 1
ATOM 736 O O . PRO A 1 98 ? 6.012 8.154 -12.087 1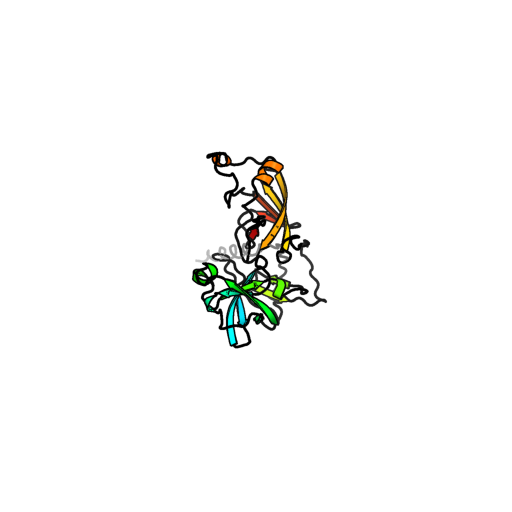.00 97.50 98 PRO A O 1
ATOM 739 N N . MET A 1 99 ? 7.806 6.810 -11.939 1.00 97.56 99 MET A N 1
ATOM 740 C CA . MET A 1 99 ? 7.933 6.853 -10.481 1.00 97.56 99 MET A CA 1
ATOM 741 C C . MET A 1 99 ? 9.363 7.204 -10.075 1.00 97.56 99 MET A C 1
ATOM 743 O O . MET A 1 99 ? 10.330 6.695 -10.649 1.00 97.56 99 MET A O 1
ATOM 747 N N . THR A 1 100 ? 9.497 8.049 -9.054 1.00 96.94 100 THR A N 1
ATOM 748 C CA . THR A 1 100 ? 10.785 8.324 -8.403 1.00 96.94 100 THR A CA 1
ATOM 749 C C . THR A 1 100 ? 11.286 7.073 -7.689 1.00 96.94 100 THR A C 1
ATOM 751 O O . THR A 1 100 ? 10.531 6.415 -6.974 1.00 96.94 100 THR A O 1
ATOM 754 N N . VAL A 1 101 ? 12.562 6.747 -7.875 1.00 97.31 101 VAL A N 1
ATOM 755 C CA . VAL A 1 101 ? 13.207 5.582 -7.269 1.00 97.31 101 VAL A CA 1
ATOM 756 C C . VAL A 1 101 ? 13.781 5.944 -5.906 1.00 97.31 101 VAL A C 1
ATOM 758 O O . VAL A 1 101 ? 14.615 6.843 -5.779 1.00 97.31 101 VAL A O 1
ATOM 761 N N . HIS A 1 102 ? 13.402 5.168 -4.899 1.00 95.69 102 HIS A N 1
ATOM 762 C CA . HIS A 1 102 ? 13.997 5.189 -3.574 1.00 95.69 102 HIS A CA 1
ATOM 763 C C . HIS A 1 102 ? 14.758 3.886 -3.346 1.00 95.69 102 HIS A C 1
ATOM 765 O O . HIS A 1 102 ? 14.234 2.795 -3.538 1.00 95.69 102 HIS A O 1
ATOM 771 N N . PHE A 1 103 ? 16.013 3.989 -2.926 1.00 95.00 103 PHE A N 1
ATOM 772 C CA . PHE A 1 103 ? 16.825 2.815 -2.630 1.00 95.00 103 PHE A CA 1
ATOM 773 C C . PHE A 1 103 ? 16.801 2.523 -1.136 1.00 95.00 103 PHE A C 1
ATOM 775 O O . PHE A 1 103 ? 16.983 3.426 -0.321 1.00 95.00 103 PHE A O 1
ATOM 782 N N . THR A 1 104 ? 16.673 1.252 -0.783 1.00 92.81 104 THR A N 1
ATOM 783 C CA . THR A 1 104 ? 16.898 0.762 0.579 1.00 92.81 104 THR A CA 1
ATOM 784 C C . THR A 1 104 ? 17.868 -0.413 0.558 1.00 92.81 104 THR A C 1
ATOM 786 O O . THR A 1 104 ? 18.122 -0.996 -0.497 1.00 92.81 104 THR A O 1
ATOM 789 N N . SER A 1 105 ? 18.461 -0.733 1.707 1.00 94.44 105 SER A N 1
ATOM 790 C CA . SER A 1 105 ? 19.510 -1.753 1.786 1.00 94.44 105 SER A CA 1
ATOM 791 C C . SER A 1 105 ? 19.038 -3.090 1.212 1.00 94.44 105 SER A C 1
ATOM 793 O O . SER A 1 105 ? 17.951 -3.564 1.550 1.00 94.44 105 SER A O 1
ATOM 795 N N . ARG A 1 106 ? 19.872 -3.735 0.387 1.00 93.75 106 ARG A N 1
ATOM 796 C CA . ARG A 1 106 ? 19.666 -5.127 -0.049 1.00 93.75 106 ARG A CA 1
ATOM 797 C C . ARG A 1 106 ? 19.558 -6.127 1.101 1.00 93.75 106 ARG A C 1
ATOM 799 O O . ARG A 1 106 ? 18.978 -7.185 0.902 1.00 93.75 106 ARG A O 1
ATOM 806 N N . ASP A 1 107 ? 20.077 -5.780 2.277 1.00 93.94 107 ASP A N 1
ATOM 807 C CA . ASP A 1 107 ? 20.016 -6.615 3.477 1.00 93.94 107 ASP A CA 1
ATOM 808 C C . ASP A 1 107 ? 18.706 -6.422 4.260 1.00 93.94 107 ASP A C 1
ATOM 810 O O . ASP A 1 107 ? 18.480 -7.084 5.274 1.00 93.94 107 ASP A O 1
ATOM 814 N N . ASN A 1 108 ? 17.822 -5.517 3.818 1.00 89.06 108 ASN A N 1
ATOM 815 C CA . ASN A 1 108 ? 16.512 -5.341 4.431 1.00 89.06 108 ASN A CA 1
ATOM 816 C C . ASN A 1 108 ? 15.690 -6.645 4.293 1.00 89.06 108 ASN A C 1
ATOM 818 O O . ASN A 1 108 ? 15.583 -7.167 3.178 1.00 89.06 108 ASN A O 1
ATOM 822 N N . PRO A 1 109 ? 15.062 -7.139 5.383 1.00 88.06 109 PRO A N 1
ATOM 823 C CA . PRO A 1 109 ? 14.218 -8.336 5.386 1.00 88.06 109 PRO A CA 1
ATOM 824 C C . PRO A 1 109 ? 13.215 -8.435 4.233 1.00 88.06 109 PRO A C 1
ATOM 826 O O . PRO A 1 109 ? 12.942 -9.536 3.758 1.00 88.06 109 PRO A O 1
ATOM 829 N N . ILE A 1 110 ? 12.682 -7.304 3.756 1.00 86.50 110 ILE A N 1
ATOM 830 C CA . ILE A 1 110 ? 11.743 -7.297 2.631 1.00 86.50 110 ILE A CA 1
ATOM 831 C C . ILE A 1 110 ? 12.370 -7.835 1.334 1.00 86.50 110 ILE A C 1
ATOM 833 O O . ILE A 1 110 ? 11.712 -8.569 0.601 1.00 86.50 110 ILE A O 1
ATOM 837 N N . PHE A 1 111 ? 13.656 -7.569 1.085 1.00 90.81 111 PHE A N 1
ATOM 838 C CA . PHE A 1 111 ? 14.376 -8.050 -0.101 1.00 90.81 111 PHE A CA 1
ATOM 839 C C . PHE A 1 111 ? 15.119 -9.367 0.143 1.00 90.81 111 PHE A C 1
ATOM 841 O O . PHE A 1 111 ? 15.342 -10.109 -0.806 1.00 90.81 111 PHE A O 1
ATOM 848 N N . THR A 1 112 ? 15.471 -9.710 1.385 1.00 90.25 112 THR A N 1
ATOM 849 C CA . THR A 1 112 ? 16.171 -10.976 1.678 1.00 90.25 112 THR A CA 1
ATOM 850 C C . THR A 1 112 ? 15.234 -12.162 1.905 1.00 90.25 112 THR A C 1
ATOM 852 O O . THR A 1 112 ? 15.628 -13.296 1.636 1.00 90.25 112 THR A O 1
ATOM 855 N N . HIS A 1 113 ? 14.008 -11.931 2.385 1.00 85.81 113 HIS A N 1
ATOM 856 C CA . HIS A 1 113 ? 13.074 -13.006 2.746 1.00 85.81 113 HIS A CA 1
ATOM 857 C C . HIS A 1 113 ? 11.801 -13.059 1.901 1.00 85.81 113 HIS A C 1
ATOM 859 O O . HIS A 1 113 ? 11.156 -14.105 1.888 1.00 85.81 113 HIS A O 1
ATOM 865 N N . TYR A 1 114 ? 11.435 -11.969 1.216 1.00 84.50 114 TYR A N 1
ATOM 866 C CA . TYR A 1 114 ? 10.144 -11.884 0.528 1.00 84.50 114 TYR A CA 1
ATOM 867 C C . TYR A 1 114 ? 10.267 -11.602 -0.970 1.00 84.50 114 TYR A C 1
ATOM 869 O O . TYR A 1 114 ? 9.837 -12.432 -1.762 1.00 84.50 114 TYR A O 1
ATOM 877 N N . LEU A 1 115 ? 10.855 -10.471 -1.374 1.00 88.12 115 LEU A N 1
ATOM 878 C CA . LEU A 1 115 ? 10.850 -10.053 -2.783 1.00 88.12 115 LEU A CA 1
ATOM 879 C C . LEU A 1 115 ? 12.110 -10.420 -3.579 1.00 88.12 115 LEU A C 1
ATOM 881 O O . LEU A 1 115 ? 12.083 -10.420 -4.807 1.00 88.12 115 LEU A O 1
ATOM 885 N N . GLY A 1 116 ? 13.231 -10.699 -2.913 1.00 89.50 116 GLY A N 1
ATOM 886 C CA . GLY A 1 116 ? 14.510 -10.872 -3.602 1.00 89.50 116 GLY A CA 1
ATOM 887 C C . GLY A 1 116 ? 15.086 -9.557 -4.163 1.00 89.50 116 GLY A C 1
ATOM 888 O O . GLY A 1 116 ? 14.545 -8.473 -3.937 1.00 89.50 116 GLY A O 1
ATOM 889 N N . PRO A 1 117 ? 16.204 -9.624 -4.911 1.00 85.62 117 PRO A N 1
ATOM 890 C CA . PRO A 1 117 ? 16.899 -8.442 -5.435 1.00 85.62 117 PRO A CA 1
ATOM 891 C C . PRO A 1 117 ? 16.133 -7.702 -6.547 1.00 85.62 117 PRO A C 1
ATOM 893 O O . PRO A 1 117 ? 16.309 -6.497 -6.694 1.00 85.62 117 PRO A O 1
ATOM 896 N N . ASN A 1 118 ? 15.249 -8.393 -7.277 1.00 88.50 118 ASN A N 1
ATOM 897 C CA . ASN A 1 118 ? 14.361 -7.809 -8.298 1.00 88.50 118 ASN A CA 1
ATOM 898 C C . ASN A 1 118 ? 12.961 -7.513 -7.728 1.00 88.50 118 ASN A C 1
ATOM 900 O O . ASN A 1 118 ? 11.942 -7.611 -8.411 1.00 88.50 118 ASN A O 1
ATOM 904 N N . GLY A 1 119 ? 12.929 -7.185 -6.440 1.00 94.81 119 GLY A N 1
ATOM 905 C CA . GLY A 1 119 ? 11.749 -6.768 -5.711 1.00 94.81 119 GLY A CA 1
ATOM 906 C C . GLY A 1 119 ? 11.533 -5.265 -5.742 1.00 94.81 119 GLY A C 1
ATOM 907 O O . GLY A 1 119 ? 12.498 -4.495 -5.782 1.00 94.81 119 GLY A O 1
ATOM 908 N N . ALA A 1 120 ? 10.281 -4.833 -5.629 1.00 96.75 120 ALA A N 1
ATOM 909 C CA . ALA A 1 120 ? 9.946 -3.442 -5.367 1.00 96.75 120 ALA A CA 1
ATOM 910 C C . ALA A 1 120 ? 8.743 -3.278 -4.430 1.00 96.75 120 ALA A C 1
ATOM 912 O O . ALA A 1 120 ? 7.911 -4.171 -4.291 1.00 96.75 120 ALA A O 1
ATOM 913 N N . ILE A 1 121 ? 8.631 -2.100 -3.821 1.00 95.62 121 ILE A N 1
ATOM 914 C CA . ILE A 1 121 ? 7.446 -1.645 -3.088 1.00 95.62 121 ILE A CA 1
ATOM 915 C C . ILE A 1 121 ? 6.927 -0.397 -3.799 1.00 95.62 121 ILE A C 1
ATOM 917 O O . ILE A 1 121 ? 7.684 0.550 -4.009 1.00 95.62 121 ILE A O 1
ATOM 921 N N . LEU A 1 122 ? 5.660 -0.394 -4.196 1.00 96.31 122 LEU A N 1
ATOM 922 C CA . LEU A 1 122 ? 5.039 0.652 -4.999 1.00 96.31 122 LEU A CA 1
ATOM 923 C C . LEU A 1 122 ? 4.000 1.421 -4.187 1.00 96.31 122 LEU A C 1
ATOM 925 O O . LEU A 1 122 ? 3.069 0.836 -3.635 1.00 96.31 122 LEU A O 1
ATOM 929 N N . SER A 1 123 ? 4.150 2.743 -4.179 1.00 94.00 123 SER A N 1
ATOM 930 C CA . SER A 1 123 ? 3.258 3.660 -3.478 1.00 94.00 123 SER A CA 1
ATOM 931 C C . SER A 1 123 ? 1.866 3.750 -4.095 1.00 94.00 123 SER A C 1
ATOM 933 O O . SER A 1 123 ? 1.702 3.687 -5.317 1.00 94.00 123 SER A O 1
ATOM 935 N N . TRP A 1 124 ? 0.864 4.052 -3.262 1.00 92.38 124 TRP A N 1
ATOM 936 C CA . TRP A 1 124 ? -0.487 4.408 -3.717 1.00 92.38 124 TRP A CA 1
ATOM 937 C C . TRP A 1 124 ? -0.501 5.588 -4.693 1.00 92.38 124 TRP A C 1
ATOM 939 O O . TRP A 1 124 ? -1.422 5.687 -5.504 1.00 92.38 124 TRP A O 1
ATOM 949 N N . ARG A 1 125 ? 0.528 6.448 -4.666 1.00 93.00 125 ARG A N 1
ATOM 950 C CA . ARG A 1 125 ? 0.673 7.569 -5.606 1.00 93.00 125 ARG A CA 1
ATOM 951 C C . ARG A 1 125 ? 0.791 7.136 -7.065 1.00 93.00 125 ARG A C 1
ATOM 953 O O . ARG A 1 125 ? 0.484 7.930 -7.949 1.00 93.00 125 ARG A O 1
ATOM 960 N N . TYR A 1 126 ? 1.134 5.875 -7.336 1.00 95.81 126 TYR A N 1
ATOM 961 C CA . TYR A 1 126 ? 1.034 5.316 -8.685 1.00 95.81 126 TYR A CA 1
ATOM 962 C C . TYR A 1 126 ? -0.375 5.503 -9.273 1.00 95.81 126 TYR A C 1
ATOM 964 O O . TYR A 1 126 ? -0.522 5.867 -10.436 1.00 95.81 126 TYR A O 1
ATOM 972 N N . PHE A 1 127 ? -1.407 5.357 -8.439 1.00 94.19 127 PHE A N 1
ATOM 973 C CA . PHE A 1 127 ? -2.813 5.552 -8.792 1.00 94.19 127 PHE A CA 1
ATOM 974 C C . PHE A 1 127 ? -3.352 6.921 -8.327 1.00 94.19 127 PHE A C 1
ATOM 976 O O . PHE A 1 127 ? -4.554 7.063 -8.095 1.00 94.19 127 PHE A O 1
ATOM 983 N N . GLU A 1 128 ? -2.493 7.937 -8.145 1.00 91.00 128 GLU A N 1
ATOM 984 C CA . GLU A 1 128 ? -2.945 9.286 -7.768 1.00 91.00 128 GLU A CA 1
ATOM 985 C C . GLU A 1 128 ? -3.950 9.822 -8.805 1.00 91.00 128 GLU A C 1
ATOM 987 O O . GLU A 1 128 ? -3.827 9.577 -10.011 1.00 91.00 128 GLU A O 1
ATOM 992 N N . ASP A 1 129 ? -4.982 10.500 -8.297 1.00 90.19 129 ASP A N 1
ATOM 993 C CA . ASP A 1 129 ? -6.140 11.017 -9.038 1.00 90.19 129 ASP A CA 1
ATOM 994 C C . ASP A 1 129 ? -7.017 9.958 -9.736 1.00 90.19 129 ASP A C 1
ATOM 996 O O . ASP A 1 129 ? -7.892 10.296 -10.535 1.00 90.19 129 ASP A O 1
ATOM 1000 N N . GLN A 1 130 ? -6.845 8.675 -9.400 1.00 92.31 130 GLN A N 1
ATOM 1001 C CA . GLN A 1 130 ? -7.685 7.583 -9.891 1.00 92.31 130 GLN A CA 1
ATOM 1002 C C . GLN A 1 130 ? -8.584 7.004 -8.797 1.00 92.31 130 GLN A C 1
ATOM 1004 O O . GLN A 1 130 ? -8.300 7.064 -7.599 1.00 92.31 130 GLN A O 1
ATOM 1009 N N . ARG A 1 131 ? -9.693 6.397 -9.224 1.00 92.25 131 ARG A N 1
ATOM 1010 C CA . ARG A 1 131 ? -10.555 5.595 -8.355 1.00 92.25 131 ARG A CA 1
ATOM 1011 C C . ARG A 1 131 ? -10.082 4.152 -8.431 1.00 92.25 131 ARG A C 1
ATOM 1013 O O . ARG A 1 131 ? -10.196 3.529 -9.476 1.00 92.25 131 ARG A O 1
ATOM 1020 N N . LEU A 1 132 ? -9.548 3.627 -7.335 1.00 92.94 132 LEU A N 1
ATOM 1021 C CA . LEU A 1 132 ? -9.013 2.269 -7.284 1.00 92.94 132 LEU A CA 1
ATOM 1022 C C . LEU A 1 132 ? -9.943 1.357 -6.479 1.00 92.94 132 LEU A C 1
ATOM 1024 O O . LEU A 1 132 ? -10.229 1.626 -5.311 1.00 92.94 132 LEU A O 1
ATOM 1028 N N . LYS A 1 133 ? -10.377 0.252 -7.083 1.00 91.94 133 LYS A N 1
ATOM 1029 C CA . LYS A 1 133 ? -11.022 -0.866 -6.393 1.00 91.94 133 LYS A CA 1
ATOM 1030 C C . LYS A 1 133 ? -9.984 -1.951 -6.137 1.00 91.94 133 LYS A C 1
ATOM 1032 O O . LYS A 1 133 ? -9.298 -2.385 -7.054 1.00 91.94 133 LYS A O 1
ATOM 1037 N N . ILE A 1 134 ? -9.919 -2.422 -4.896 1.00 91.75 134 ILE A N 1
ATOM 1038 C CA . ILE A 1 134 ? -9.086 -3.558 -4.490 1.00 91.75 134 ILE A CA 1
ATOM 1039 C C . ILE A 1 134 ? -10.024 -4.684 -4.068 1.00 91.75 134 ILE A C 1
ATOM 1041 O O . ILE A 1 134 ? -10.732 -4.561 -3.066 1.00 91.75 134 ILE A O 1
ATOM 1045 N N . SER A 1 135 ? -10.063 -5.779 -4.826 1.00 89.56 135 SER A N 1
ATOM 1046 C CA . SER A 1 135 ? -10.826 -6.967 -4.447 1.00 89.56 135 SER A CA 1
ATOM 1047 C C . SER A 1 135 ? -9.895 -8.009 -3.847 1.00 89.56 135 SER A C 1
ATOM 1049 O O . SER A 1 135 ? -9.227 -8.733 -4.571 1.00 89.56 135 SER A O 1
ATOM 1051 N N . PHE A 1 136 ? -9.870 -8.124 -2.519 1.00 86.06 136 PHE A N 1
ATOM 1052 C CA . PHE A 1 136 ? -9.102 -9.179 -1.844 1.00 86.06 136 PHE A CA 1
ATOM 1053 C C . PHE A 1 136 ? -9.697 -10.576 -2.058 1.00 86.06 136 PHE A C 1
ATOM 1055 O O . PHE A 1 136 ? -8.958 -11.548 -2.127 1.00 86.06 136 PHE A O 1
ATOM 1062 N N . GLN A 1 137 ? -11.024 -10.679 -2.187 1.00 84.94 137 GLN A N 1
ATOM 1063 C CA . GLN A 1 137 ? -11.706 -11.956 -2.419 1.00 84.94 137 GLN A CA 1
ATOM 1064 C C . GLN A 1 137 ? -11.384 -12.546 -3.798 1.00 84.94 137 GLN A C 1
ATOM 1066 O O . GLN A 1 137 ? -11.192 -13.751 -3.913 1.00 84.94 137 GLN A O 1
ATOM 1071 N N . HIS A 1 138 ? -11.344 -11.699 -4.828 1.00 89.88 138 HIS A N 1
ATOM 1072 C CA . HIS A 1 138 ? -11.102 -12.106 -6.218 1.00 89.88 138 HIS A CA 1
ATOM 1073 C C . HIS A 1 138 ? -9.688 -11.754 -6.703 1.00 89.88 138 HIS A C 1
ATOM 1075 O O . HIS A 1 138 ? -9.397 -11.888 -7.886 1.00 89.88 138 HIS A O 1
ATOM 1081 N N . THR A 1 139 ? -8.850 -11.257 -5.792 1.00 92.19 139 THR A N 1
ATOM 1082 C CA . THR A 1 139 ? -7.431 -10.936 -5.979 1.00 92.19 139 THR A CA 1
ATOM 1083 C C . THR A 1 139 ? -7.112 -10.091 -7.222 1.00 92.19 139 THR A C 1
ATOM 1085 O O . THR A 1 139 ? -6.309 -10.485 -8.068 1.00 92.19 139 THR A O 1
ATOM 1088 N N . TYR A 1 140 ? -7.748 -8.919 -7.342 1.00 94.56 140 TYR A N 1
ATOM 1089 C CA . TYR A 1 140 ? -7.466 -7.958 -8.417 1.00 94.56 140 TYR A CA 1
ATOM 1090 C C . TYR A 1 140 ? -7.537 -6.491 -7.971 1.00 94.56 140 TYR A C 1
ATOM 1092 O O . TYR A 1 140 ? -8.280 -6.132 -7.047 1.00 94.56 140 TYR A O 1
ATOM 1100 N N . LEU A 1 141 ? -6.798 -5.632 -8.677 1.00 95.75 141 LEU A N 1
ATOM 1101 C CA . LEU A 1 141 ? -6.991 -4.184 -8.702 1.00 95.75 141 LEU A CA 1
ATOM 1102 C C . LEU A 1 141 ? -7.780 -3.792 -9.953 1.00 95.75 141 LEU A C 1
ATOM 1104 O O . LEU A 1 141 ? -7.556 -4.343 -11.026 1.00 95.75 141 LEU A O 1
ATOM 1108 N N . HIS A 1 142 ? -8.686 -2.831 -9.822 1.00 94.69 142 HIS A N 1
ATOM 1109 C CA . HIS A 1 142 ? -9.408 -2.240 -10.947 1.00 94.69 142 HIS A CA 1
ATOM 1110 C C . HIS A 1 142 ? -9.364 -0.722 -10.843 1.00 94.69 142 HIS A C 1
ATOM 1112 O O . HIS A 1 142 ? -9.739 -0.163 -9.806 1.00 94.69 142 HIS A O 1
ATOM 1118 N N . VAL A 1 143 ? -8.892 -0.062 -11.898 1.00 94.88 143 VAL A N 1
ATOM 1119 C CA . VAL A 1 143 ? -8.965 1.393 -12.004 1.00 94.88 143 VAL A CA 1
ATOM 1120 C C . VAL A 1 143 ? -10.331 1.729 -12.574 1.00 94.88 143 VAL A C 1
ATOM 1122 O O . VAL A 1 143 ? -10.589 1.537 -13.751 1.00 94.88 143 VAL A O 1
ATOM 1125 N N . MET A 1 144 ? -11.207 2.220 -11.709 1.00 92.69 144 MET A N 1
ATOM 1126 C CA . MET A 1 144 ? -12.596 2.468 -12.056 1.00 92.69 144 MET A CA 1
ATOM 1127 C C . MET A 1 144 ? -12.731 3.693 -12.954 1.00 92.69 144 MET A C 1
ATOM 1129 O O . MET A 1 144 ? -12.198 4.768 -12.642 1.00 92.69 144 MET A O 1
ATOM 1133 N N . ASP A 1 145 ? -13.561 3.567 -13.981 1.00 88.50 145 ASP A N 1
ATOM 1134 C CA . ASP A 1 145 ? -13.981 4.690 -14.800 1.00 88.50 145 ASP A CA 1
ATOM 1135 C C . ASP A 1 145 ? -14.773 5.715 -13.976 1.00 88.50 145 ASP A C 1
ATOM 1137 O O . ASP A 1 145 ? -15.436 5.423 -12.973 1.00 88.50 145 ASP A O 1
ATOM 1141 N N . SER A 1 146 ? -14.746 6.972 -14.418 1.00 83.12 146 SER A N 1
ATOM 1142 C CA . SER A 1 146 ? -15.477 8.058 -13.752 1.00 83.12 146 SER A CA 1
ATOM 1143 C C . SER A 1 146 ? -16.995 7.835 -13.739 1.00 83.12 146 SER A C 1
ATOM 1145 O O . SER A 1 146 ? -17.665 8.274 -12.805 1.00 83.12 146 SER A O 1
ATOM 1147 N N . ALA A 1 147 ? -17.525 7.117 -14.734 1.00 84.81 147 ALA A N 1
ATOM 1148 C CA . ALA A 1 147 ? -18.940 6.777 -14.849 1.00 84.81 147 ALA A CA 1
ATOM 1149 C C . ALA A 1 147 ? -19.368 5.595 -13.958 1.00 84.81 147 ALA A C 1
ATOM 1151 O O . ALA A 1 147 ? -20.556 5.458 -13.662 1.00 84.81 147 ALA A O 1
ATOM 1152 N N . GLU A 1 148 ? -18.433 4.749 -13.510 1.00 87.25 148 GLU A N 1
ATOM 1153 C CA . GLU A 1 148 ? -18.760 3.601 -12.662 1.00 87.25 148 GLU A CA 1
ATOM 1154 C C . GLU A 1 148 ? -19.274 4.058 -11.292 1.00 87.25 148 GLU A C 1
ATOM 1156 O O . GLU A 1 148 ? -18.664 4.889 -10.610 1.00 87.25 148 GLU A O 1
ATOM 1161 N N . THR A 1 149 ? -20.384 3.485 -10.833 1.00 83.06 149 THR A N 1
ATOM 1162 C CA . THR A 1 149 ? -20.962 3.815 -9.526 1.00 83.06 149 THR A CA 1
ATOM 1163 C C . THR A 1 149 ? -20.557 2.785 -8.472 1.00 83.06 149 THR A C 1
ATOM 1165 O O . THR A 1 149 ? -20.484 1.590 -8.736 1.00 83.06 149 THR A O 1
ATOM 1168 N N . VAL A 1 150 ? -20.269 3.255 -7.255 1.00 83.69 150 VAL A N 1
ATOM 1169 C CA . VAL A 1 150 ? -19.996 2.389 -6.098 1.00 83.69 150 VAL A CA 1
ATOM 1170 C C . VAL A 1 150 ? -21.255 2.368 -5.241 1.00 83.69 150 VAL A C 1
ATOM 11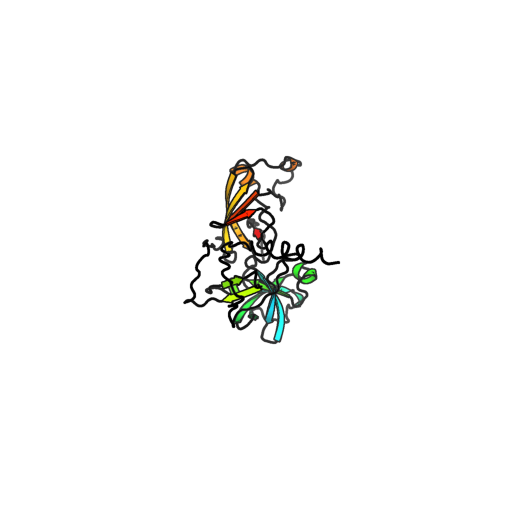72 O O . VAL A 1 150 ? -21.580 3.356 -4.585 1.00 83.69 150 VAL A O 1
ATOM 1175 N N . THR A 1 151 ? -21.986 1.256 -5.266 1.00 84.50 151 THR A N 1
ATOM 1176 C CA . THR A 1 151 ? -23.248 1.080 -4.532 1.00 84.50 151 THR A CA 1
ATOM 1177 C C . THR A 1 151 ? -23.155 -0.073 -3.545 1.00 84.50 151 THR A C 1
ATOM 1179 O O . THR A 1 151 ? -22.452 -1.043 -3.801 1.00 84.50 151 THR A O 1
ATOM 1182 N N . GLY A 1 152 ? -23.885 0.002 -2.430 1.00 83.31 152 GLY A N 1
ATOM 1183 C CA . GLY A 1 152 ? -23.916 -1.079 -1.433 1.00 83.31 152 GLY A CA 1
ATOM 1184 C C . GLY A 1 152 ? -22.706 -1.124 -0.492 1.00 83.31 152 GLY A C 1
ATOM 1185 O O . GLY A 1 152 ? -22.623 -2.020 0.342 1.00 83.31 152 GLY A O 1
ATOM 1186 N N . TYR A 1 153 ? -21.804 -0.144 -0.579 1.00 83.88 153 TYR A N 1
ATOM 1187 C CA . TYR A 1 153 ? -20.650 -0.005 0.308 1.00 83.88 153 TYR A CA 1
ATOM 1188 C C . TYR A 1 153 ? -20.852 1.130 1.308 1.00 83.88 153 TYR A C 1
ATOM 1190 O O . TYR A 1 153 ? -21.549 2.110 1.035 1.00 83.88 153 TYR A O 1
ATOM 1198 N N . ASP A 1 154 ? -20.207 1.005 2.465 1.00 88.81 154 ASP A N 1
ATOM 1199 C CA . ASP A 1 154 ? -20.016 2.136 3.361 1.00 88.81 154 ASP A CA 1
ATOM 1200 C C . ASP A 1 154 ? -18.801 2.962 2.925 1.00 88.81 154 ASP A C 1
ATOM 1202 O O . ASP A 1 154 ? -17.845 2.429 2.361 1.00 88.81 154 ASP A O 1
ATOM 1206 N N . SER A 1 155 ? -18.841 4.268 3.176 1.00 87.69 155 SER A N 1
ATOM 1207 C CA . SER A 1 155 ? -17.813 5.201 2.718 1.00 87.69 155 SER A CA 1
ATOM 1208 C C . SER A 1 155 ? -17.175 5.931 3.888 1.00 87.69 155 SER A C 1
ATOM 1210 O O . SER A 1 155 ? -17.872 6.554 4.691 1.00 87.69 155 SER A O 1
ATOM 1212 N N . VAL A 1 156 ? -15.845 5.937 3.926 1.00 89.56 156 VAL A N 1
ATOM 1213 C CA . VAL A 1 156 ? -15.058 6.762 4.844 1.00 89.56 156 VAL A CA 1
ATOM 1214 C C . VAL A 1 156 ? -14.100 7.641 4.055 1.00 89.56 156 VAL A C 1
ATOM 1216 O O . VAL A 1 156 ? -13.481 7.195 3.091 1.00 89.56 156 VAL A O 1
ATOM 1219 N N . SER A 1 157 ? -13.960 8.897 4.470 1.00 90.94 157 SER A N 1
ATOM 1220 C CA . SER A 1 157 ? -12.958 9.789 3.892 1.00 90.94 157 SER A CA 1
ATOM 1221 C C . SER A 1 157 ? -11.586 9.463 4.469 1.00 90.94 157 SER A C 1
ATOM 1223 O O . SER A 1 157 ? -11.405 9.489 5.687 1.00 90.94 157 SER A O 1
ATOM 1225 N N . LEU A 1 158 ? -10.617 9.190 3.597 1.00 87.94 158 LEU A N 1
ATOM 1226 C CA . LEU A 1 158 ? -9.206 9.143 3.968 1.00 87.94 158 LEU A CA 1
ATOM 1227 C C . LEU A 1 158 ? -8.613 10.555 3.940 1.00 87.94 158 LEU A C 1
ATOM 1229 O O . LEU A 1 158 ? -9.030 11.405 3.152 1.00 87.94 158 LEU A O 1
ATOM 1233 N N . TYR A 1 159 ? -7.621 10.802 4.790 1.00 86.69 159 TYR A N 1
ATOM 1234 C CA . TYR A 1 159 ? -6.955 12.099 4.907 1.00 86.69 159 TYR A CA 1
ATOM 1235 C C . TYR A 1 159 ? -5.459 11.949 4.678 1.00 86.69 159 TYR A C 1
ATOM 1237 O O . TYR A 1 159 ? -4.849 11.038 5.225 1.00 86.69 159 TYR A O 1
ATOM 1245 N N . ARG A 1 160 ? -4.831 12.875 3.954 1.00 86.38 160 ARG A N 1
ATOM 1246 C CA . ARG A 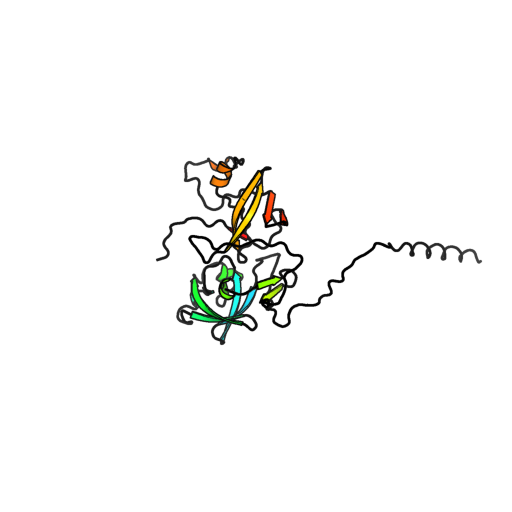1 160 ? -3.364 12.945 3.926 1.00 86.38 160 ARG A CA 1
ATOM 1247 C C . ARG A 1 160 ? -2.844 13.345 5.309 1.00 86.38 160 ARG A C 1
ATOM 1249 O O . ARG A 1 160 ? -3.420 14.224 5.957 1.00 86.38 160 ARG A O 1
ATOM 1256 N N . HIS A 1 161 ? -1.769 12.714 5.775 1.00 83.44 161 HIS A N 1
ATOM 1257 C CA . HIS A 1 161 ? -1.145 13.094 7.039 1.00 83.44 161 HIS A CA 1
ATOM 1258 C C . HIS A 1 161 ? -0.570 14.521 6.921 1.00 83.44 161 HIS A C 1
ATOM 1260 O O . HIS A 1 161 ? 0.153 14.810 5.968 1.00 83.44 161 HIS A O 1
ATOM 1266 N N . PRO A 1 162 ? -0.840 15.428 7.879 1.00 78.38 162 PRO A N 1
ATOM 1267 C CA . PRO A 1 162 ? -0.546 16.859 7.728 1.00 78.38 162 PRO A CA 1
ATOM 1268 C C . PRO A 1 162 ? 0.948 17.191 7.622 1.00 78.38 162 PRO A C 1
ATOM 1270 O O . PRO A 1 162 ? 1.305 18.202 7.033 1.00 78.38 162 PRO A O 1
ATOM 1273 N N . ILE A 1 163 ? 1.813 16.350 8.197 1.00 79.19 163 ILE A N 1
ATOM 1274 C CA . ILE A 1 163 ? 3.280 16.515 8.161 1.00 79.19 163 ILE A CA 1
ATOM 1275 C C . ILE A 1 163 ? 3.920 15.622 7.084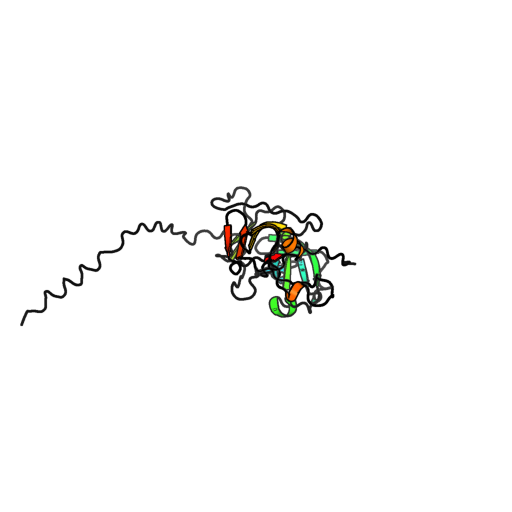 1.00 79.19 163 ILE A C 1
ATOM 1277 O O . ILE A 1 163 ? 4.983 15.933 6.566 1.00 79.19 163 ILE A O 1
ATOM 1281 N N . TYR A 1 164 ? 3.254 14.526 6.716 1.00 79.81 164 TYR A N 1
ATOM 1282 C CA . TYR A 1 164 ? 3.804 13.483 5.846 1.00 79.81 164 TYR A CA 1
ATOM 1283 C C . TYR A 1 164 ? 2.760 13.162 4.772 1.00 79.81 164 TYR A C 1
ATOM 1285 O O . TYR A 1 164 ? 2.074 12.147 4.863 1.00 79.81 164 TYR A O 1
ATOM 1293 N N . PRO A 1 165 ? 2.567 14.042 3.779 1.00 82.50 165 PRO A N 1
ATOM 1294 C CA . PRO A 1 165 ? 1.399 14.011 2.893 1.00 82.50 165 PRO A CA 1
ATOM 1295 C C . PRO A 1 165 ? 1.284 12.745 2.031 1.00 82.50 165 PRO A C 1
ATOM 1297 O O . PRO A 1 165 ? 0.221 12.492 1.469 1.00 82.50 165 PRO A O 1
ATOM 1300 N N . ASN A 1 166 ? 2.351 11.948 1.964 1.00 81.31 166 ASN A N 1
ATOM 1301 C CA . ASN A 1 166 ? 2.391 10.655 1.287 1.00 81.31 166 ASN A CA 1
ATOM 1302 C C . ASN A 1 166 ? 1.700 9.540 2.082 1.00 81.31 166 ASN A C 1
ATOM 1304 O O . ASN A 1 166 ? 1.482 8.466 1.546 1.00 81.31 166 ASN A O 1
ATOM 1308 N N . TYR A 1 167 ? 1.328 9.779 3.338 1.00 83.44 167 TYR A N 1
ATOM 1309 C CA . TYR A 1 167 ? 0.607 8.815 4.158 1.00 83.44 167 TYR A CA 1
ATOM 1310 C C . TYR A 1 167 ? -0.888 9.112 4.176 1.00 83.44 167 TYR A C 1
ATOM 1312 O O . TYR A 1 167 ? -1.308 10.246 4.428 1.00 83.44 167 TYR A O 1
ATOM 1320 N N . LEU A 1 168 ? -1.693 8.074 3.958 1.00 84.50 168 LEU A N 1
ATOM 1321 C CA . LEU A 1 168 ? -3.147 8.133 4.059 1.00 84.50 168 LEU A CA 1
ATOM 1322 C C . LEU A 1 168 ? -3.589 7.715 5.457 1.00 84.50 168 LEU A C 1
ATOM 1324 O O . LEU A 1 168 ? -3.142 6.703 5.978 1.00 84.50 168 LEU A O 1
ATOM 1328 N N . LEU A 1 169 ? -4.486 8.481 6.064 1.00 84.50 169 LEU A N 1
ATOM 1329 C CA . LEU A 1 169 ? -5.041 8.221 7.382 1.00 84.50 169 LEU A CA 1
ATOM 1330 C C . LEU A 1 169 ? -6.523 7.880 7.271 1.00 84.50 169 LEU A C 1
ATOM 1332 O O . LEU A 1 169 ? -7.307 8.673 6.744 1.00 84.50 169 LEU A O 1
ATOM 1336 N N . ALA A 1 170 ? -6.914 6.746 7.839 1.00 84.81 170 ALA A N 1
ATOM 1337 C CA . ALA A 1 170 ? -8.304 6.355 8.000 1.00 84.81 170 ALA A CA 1
ATOM 1338 C C . ALA A 1 170 ? -8.833 6.802 9.375 1.00 84.81 170 ALA A C 1
ATOM 1340 O O . ALA A 1 170 ? -8.148 6.615 10.388 1.00 84.81 170 ALA A O 1
ATOM 1341 N N . PRO A 1 171 ? -10.043 7.384 9.448 1.00 87.06 171 PRO A N 1
ATOM 1342 C CA . PRO A 1 171 ? -10.731 7.574 10.716 1.00 87.06 171 PRO A CA 1
ATOM 1343 C C . PRO A 1 171 ? -11.197 6.215 11.241 1.00 87.06 171 PRO A C 1
ATOM 1345 O O . PRO A 1 171 ? -11.919 5.492 10.553 1.00 87.06 171 PRO A O 1
ATOM 1348 N N . VAL A 1 172 ? -10.809 5.880 12.469 1.00 84.12 172 VAL A N 1
ATOM 1349 C CA . VAL A 1 172 ? -11.206 4.623 13.107 1.00 84.12 172 VAL A CA 1
ATOM 1350 C C . VAL A 1 172 ? -11.674 4.849 14.542 1.00 84.12 172 VAL A C 1
ATOM 1352 O O . VAL A 1 172 ? -11.285 5.813 15.204 1.00 84.12 172 VAL A O 1
ATOM 1355 N N . SER A 1 173 ? -12.486 3.924 15.041 1.00 86.12 173 SER A N 1
ATOM 1356 C CA . SER A 1 173 ? -12.856 3.833 16.453 1.00 86.12 173 SER A CA 1
ATOM 1357 C C . SER A 1 173 ? -12.234 2.587 17.060 1.00 86.12 173 SER A C 1
ATOM 1359 O O . SER A 1 173 ? -12.473 1.481 16.588 1.00 86.12 173 SER A O 1
ATOM 1361 N N . ILE A 1 174 ? -11.440 2.743 18.110 1.00 81.75 174 ILE A N 1
ATOM 1362 C CA . ILE A 1 174 ? -10.875 1.612 18.846 1.00 81.75 174 ILE A CA 1
ATOM 1363 C C . ILE A 1 174 ? -11.767 1.333 20.047 1.00 81.75 174 ILE A C 1
ATOM 1365 O O . ILE A 1 174 ? -11.994 2.212 20.877 1.00 81.75 174 ILE A O 1
ATOM 1369 N N . TYR A 1 175 ? -12.248 0.099 20.144 1.00 84.00 175 TYR A N 1
ATOM 1370 C CA . TYR A 1 175 ? -13.035 -0.381 21.270 1.00 84.00 175 TYR A CA 1
ATOM 1371 C C . TYR A 1 175 ? -12.127 -1.189 22.188 1.00 84.00 175 TYR A C 1
ATOM 1373 O O . TYR A 1 175 ? -11.514 -2.161 21.747 1.00 84.00 175 TYR A O 1
ATOM 1381 N N . THR A 1 176 ? -11.990 -0.778 23.444 1.00 81.94 176 THR A N 1
ATOM 1382 C CA . THR A 1 176 ? -11.129 -1.466 24.417 1.00 81.94 176 THR A CA 1
ATOM 1383 C C . THR A 1 176 ? -11.568 -1.156 25.841 1.00 81.94 176 THR A C 1
ATOM 1385 O O . THR A 1 176 ? -11.868 -0.006 26.168 1.00 81.94 176 THR A O 1
ATOM 1388 N N . GLN A 1 177 ? -11.638 -2.177 26.700 1.00 79.69 177 GLN A N 1
ATOM 1389 C CA . GLN A 1 177 ? -11.997 -2.033 28.121 1.00 79.69 177 GLN A CA 1
ATOM 1390 C C . GLN A 1 177 ? -13.323 -1.273 28.341 1.00 79.69 177 GLN A C 1
ATOM 1392 O O . GLN A 1 177 ? -13.456 -0.477 29.272 1.00 79.69 177 GLN A O 1
ATOM 1397 N N . GLY A 1 178 ? -14.302 -1.486 27.454 1.00 84.50 178 GLY A N 1
ATOM 1398 C CA . GLY A 1 178 ? -15.601 -0.802 27.491 1.00 84.50 178 GLY A CA 1
ATOM 1399 C C . GLY A 1 178 ? -15.575 0.670 27.056 1.00 84.50 178 GLY A C 1
ATOM 1400 O O . GLY A 1 178 ? -16.571 1.368 27.233 1.00 84.50 178 GLY A O 1
ATOM 1401 N N . LYS A 1 179 ? -14.462 1.156 26.494 1.00 84.06 179 LYS A N 1
ATOM 1402 C CA . LYS A 1 179 ? -14.302 2.526 25.986 1.00 84.06 179 LYS A CA 1
ATOM 1403 C C . LYS A 1 179 ? -14.219 2.549 24.467 1.00 84.06 179 LYS A C 1
ATOM 1405 O O . LYS A 1 179 ? -13.789 1.578 23.850 1.00 84.06 179 LYS A O 1
ATOM 1410 N N . VAL A 1 180 ? -14.605 3.689 23.895 1.00 87.38 180 VAL A N 1
ATOM 1411 C CA . VAL A 1 180 ? -14.503 3.989 22.463 1.00 87.38 180 VAL A CA 1
ATOM 1412 C C . VAL A 1 180 ? -13.525 5.140 22.286 1.00 87.38 180 VAL A C 1
ATOM 1414 O O . VAL A 1 180 ? -13.718 6.211 22.860 1.00 87.38 180 VAL A O 1
ATOM 1417 N N . ILE A 1 181 ? -12.474 4.913 21.507 1.00 81.31 181 ILE A N 1
ATOM 1418 C CA . ILE A 1 181 ? -11.376 5.856 21.309 1.00 81.31 181 ILE A CA 1
ATOM 1419 C C . ILE A 1 181 ? -11.321 6.217 19.822 1.00 81.31 181 ILE A C 1
ATOM 1421 O O . ILE A 1 181 ? -10.863 5.400 19.017 1.00 81.31 181 ILE A O 1
ATOM 1425 N N . PRO A 1 182 ? -11.793 7.409 19.427 1.00 84.69 182 PRO A N 1
ATOM 1426 C CA . PRO A 1 182 ? -11.668 7.868 18.054 1.00 84.69 182 PRO A CA 1
ATOM 1427 C C . PRO A 1 182 ? -10.216 8.257 17.772 1.00 84.69 182 PRO A C 1
ATOM 1429 O O . PRO A 1 182 ? -9.637 9.098 18.463 1.00 84.69 182 PRO A O 1
ATOM 1432 N N . VAL A 1 183 ? -9.625 7.667 16.738 1.00 79.25 183 VAL A N 1
ATOM 1433 C CA . VAL A 1 183 ? -8.260 7.975 16.298 1.00 79.25 183 VAL A CA 1
ATOM 1434 C C . VAL A 1 183 ? -8.178 8.013 14.775 1.00 79.25 183 VAL A C 1
ATOM 1436 O O . VAL A 1 183 ? -9.104 7.638 14.057 1.00 79.25 183 VAL A O 1
ATOM 1439 N N . ARG A 1 184 ? -7.044 8.495 14.271 1.00 79.38 184 ARG A N 1
ATOM 1440 C CA . ARG A 1 184 ? -6.681 8.403 12.859 1.00 79.38 184 ARG A CA 1
ATOM 1441 C C . ARG A 1 184 ? -5.436 7.550 12.750 1.00 79.38 184 ARG A C 1
ATOM 1443 O O . ARG A 1 184 ? -4.470 7.809 13.465 1.00 79.38 184 ARG A O 1
ATOM 1450 N N . LEU A 1 185 ? -5.464 6.564 11.869 1.00 77.94 185 LEU A N 1
ATOM 1451 C CA . LEU A 1 185 ? -4.359 5.629 11.701 1.00 77.94 185 LEU A CA 1
ATOM 1452 C C . LEU A 1 185 ? -3.967 5.523 10.236 1.00 77.94 185 LEU A C 1
ATOM 1454 O O . LEU A 1 185 ? -4.826 5.663 9.368 1.00 77.94 185 LEU A O 1
ATOM 1458 N N . LEU A 1 186 ? -2.687 5.261 9.980 1.00 78.69 186 LEU A N 1
ATOM 1459 C CA . LEU A 1 186 ? -2.160 4.986 8.649 1.00 78.69 186 LEU A CA 1
ATOM 1460 C C . LEU A 1 186 ? -2.949 3.847 8.005 1.00 78.69 186 LEU A C 1
ATOM 1462 O O . LEU A 1 186 ? -3.098 2.797 8.615 1.00 78.69 186 LEU A O 1
ATOM 1466 N N . PHE A 1 187 ? -3.456 4.067 6.802 1.00 81.62 187 PHE A N 1
ATOM 1467 C CA . PHE A 1 187 ? -4.045 3.033 5.969 1.00 81.62 187 PHE A CA 1
ATOM 1468 C C . PHE A 1 187 ? -2.913 2.341 5.210 1.00 81.62 187 PHE A C 1
ATOM 1470 O O . PHE A 1 187 ? -2.403 2.886 4.232 1.00 81.62 187 PHE A O 1
ATOM 1477 N N . ASP A 1 188 ? -2.494 1.174 5.692 1.00 81.25 188 ASP A N 1
ATOM 1478 C CA . ASP A 1 188 ? -1.275 0.494 5.256 1.00 81.25 188 ASP A CA 1
ATOM 1479 C C . ASP A 1 188 ? -1.595 -0.930 4.772 1.00 81.25 188 ASP A C 1
ATOM 1481 O O . ASP A 1 188 ? -2.048 -1.787 5.534 1.00 81.25 188 ASP A O 1
ATOM 1485 N N . THR A 1 189 ? -1.399 -1.156 3.475 1.00 80.62 189 THR A N 1
ATOM 1486 C CA . THR A 1 189 ? -1.606 -2.448 2.803 1.00 80.62 189 THR A CA 1
ATOM 1487 C C . THR A 1 189 ? -0.326 -3.285 2.727 1.00 80.62 189 THR A C 1
ATOM 1489 O O . THR A 1 189 ? -0.413 -4.484 2.456 1.00 80.62 189 THR A O 1
ATOM 1492 N N . GLY A 1 190 ? 0.844 -2.695 3.001 1.00 72.44 190 GLY A N 1
ATOM 1493 C CA . GLY A 1 190 ? 2.139 -3.372 3.084 1.00 72.44 190 GLY A CA 1
ATOM 1494 C C . GLY A 1 190 ? 2.493 -3.869 4.484 1.00 72.44 190 GLY A C 1
ATOM 1495 O O . GLY A 1 190 ? 3.498 -4.555 4.649 1.00 72.44 190 GLY A O 1
ATOM 1496 N N . THR A 1 191 ? 1.677 -3.598 5.504 1.00 65.81 191 THR A N 1
ATOM 1497 C CA . THR A 1 191 ? 1.781 -4.240 6.818 1.00 65.81 191 THR A CA 1
ATOM 1498 C C . THR A 1 191 ? 0.452 -4.822 7.271 1.00 65.81 191 THR A C 1
ATOM 1500 O O . THR A 1 191 ? -0.605 -4.226 7.118 1.00 65.81 191 THR A O 1
ATOM 1503 N N . ASN A 1 192 ? 0.513 -5.996 7.898 1.00 53.47 192 ASN A N 1
ATOM 1504 C CA . ASN A 1 192 ? -0.628 -6.639 8.557 1.00 53.47 192 ASN A CA 1
ATOM 1505 C C . ASN A 1 192 ? -0.585 -6.502 10.078 1.00 53.47 192 ASN A C 1
ATOM 1507 O O . ASN A 1 192 ? -1.374 -7.127 10.793 1.00 53.47 192 ASN A O 1
ATOM 1511 N N . VAL A 1 193 ? 0.360 -5.714 10.595 1.00 46.03 193 VAL A N 1
ATOM 1512 C CA . VAL A 1 193 ? 0.454 -5.472 12.027 1.00 46.03 193 VAL A CA 1
ATOM 1513 C C . VAL A 1 193 ? -0.662 -4.505 12.394 1.00 46.03 193 VAL A C 1
ATOM 1515 O O . VAL A 1 193 ? -0.675 -3.339 12.003 1.00 46.03 193 VAL A O 1
ATOM 1518 N N . PHE A 1 194 ? -1.645 -5.035 13.120 1.00 45.62 194 PHE A N 1
ATOM 1519 C CA . PHE A 1 194 ? -2.707 -4.250 13.730 1.00 45.62 194 PHE A CA 1
ATOM 1520 C C . PHE A 1 194 ? -2.108 -3.046 14.460 1.00 45.62 194 PHE A C 1
ATOM 1522 O O . PHE A 1 194 ? -1.053 -3.156 15.088 1.00 45.62 194 PHE A O 1
ATOM 1529 N N . ALA A 1 195 ? -2.838 -1.931 14.458 1.00 47.56 195 ALA A N 1
ATOM 1530 C CA . ALA A 1 195 ? -2.665 -0.869 15.442 1.00 47.56 195 ALA A CA 1
ATOM 1531 C C . ALA A 1 195 ? -2.965 -1.402 16.848 1.00 47.56 195 ALA A C 1
ATOM 1533 O O . ALA A 1 195 ? -3.992 -1.099 17.448 1.00 47.56 195 ALA A O 1
ATOM 1534 N N . SER A 1 196 ? -2.083 -2.236 17.377 1.00 37.81 196 SER A N 1
ATOM 1535 C CA . SER A 1 196 ? -2.004 -2.549 18.795 1.00 37.81 196 SER A CA 1
ATOM 1536 C C . SER A 1 196 ? -1.117 -1.542 19.518 1.00 37.81 196 SER A C 1
ATOM 1538 O O . SER A 1 196 ? -1.182 -1.438 20.737 1.00 37.81 196 SER A O 1
ATOM 1540 N N . ASN A 1 197 ? -0.303 -0.775 18.787 1.00 43.00 197 ASN A N 1
ATOM 1541 C CA . ASN A 1 197 ? 0.596 0.215 19.367 1.00 43.00 197 ASN A CA 1
ATOM 1542 C C . ASN A 1 197 ? -0.139 1.544 19.530 1.00 43.00 197 ASN A C 1
ATOM 1544 O O . ASN A 1 197 ? 0.131 2.517 18.828 1.00 43.00 197 ASN A O 1
ATOM 1548 N N . LEU A 1 198 ? -1.110 1.570 20.440 1.00 49.16 198 LEU A N 1
ATOM 1549 C CA . LEU A 1 198 ? -1.610 2.838 20.938 1.00 49.16 198 LEU A CA 1
ATOM 1550 C C . LEU A 1 198 ? -0.531 3.452 21.815 1.00 49.16 198 LEU A C 1
ATOM 1552 O O . LEU A 1 198 ? -0.009 2.798 22.717 1.00 49.16 198 LEU A O 1
ATOM 1556 N N . TYR A 1 199 ? -0.212 4.715 21.552 1.00 54.28 199 TYR A N 1
ATOM 1557 C CA . TYR A 1 199 ? 0.606 5.503 22.461 1.00 54.28 199 TYR A CA 1
ATOM 1558 C C . TYR A 1 199 ? 0.038 5.391 23.876 1.00 54.28 199 TYR A C 1
ATOM 1560 O O . TYR A 1 199 ? -1.173 5.568 24.051 1.00 54.28 199 TYR A O 1
ATOM 1568 N N . PRO A 1 200 ? 0.864 5.106 24.891 1.00 53.44 200 PRO A N 1
ATOM 1569 C CA . PRO A 1 200 ? 0.405 5.092 26.272 1.00 53.44 200 PRO A CA 1
ATOM 1570 C C . PRO A 1 200 ? -0.340 6.361 26.690 1.00 53.44 200 PRO A C 1
ATOM 1572 O O . PRO A 1 200 ? -1.233 6.308 27.527 1.00 53.44 200 PRO A O 1
ATOM 1575 N N . GLU A 1 201 ? -0.036 7.486 26.053 1.00 60.41 201 GLU A N 1
ATOM 1576 C CA . GLU A 1 201 ? -0.719 8.768 26.165 1.00 60.41 201 GLU A CA 1
ATOM 1577 C C . GLU A 1 201 ? -2.213 8.668 25.839 1.00 60.41 201 GLU A C 1
ATOM 1579 O O . GLU A 1 201 ? -3.018 9.298 26.520 1.00 60.41 201 GLU A O 1
ATOM 1584 N N . LEU A 1 202 ? -2.615 7.846 24.862 1.00 64.12 202 LEU A N 1
ATOM 1585 C CA . LEU A 1 202 ? -4.028 7.534 24.614 1.00 64.12 202 LEU A CA 1
ATOM 1586 C C . LEU A 1 202 ? -4.607 6.719 25.771 1.00 64.12 202 LEU A C 1
ATOM 1588 O O . LEU A 1 202 ? -5.713 6.997 26.228 1.00 64.12 202 LEU A O 1
ATOM 1592 N N . GLY A 1 203 ? -3.841 5.764 26.299 1.00 64.62 203 GLY A N 1
ATOM 1593 C CA . GLY A 1 203 ? -4.214 5.017 27.496 1.00 64.62 203 GLY A CA 1
ATOM 1594 C C . GLY A 1 203 ? -4.470 5.920 28.702 1.00 64.62 203 GLY A C 1
ATOM 1595 O O . GLY A 1 203 ? -5.513 5.812 29.339 1.00 64.62 203 GLY A O 1
ATOM 1596 N N . LEU A 1 204 ? -3.575 6.871 28.965 1.00 68.06 204 LEU A N 1
ATOM 1597 C CA . LEU A 1 204 ? -3.710 7.860 30.035 1.00 68.06 204 LEU A CA 1
ATOM 1598 C C . LEU A 1 204 ? -4.882 8.817 29.783 1.00 68.06 204 LEU A C 1
ATOM 1600 O O . LEU A 1 204 ? -5.708 9.013 30.671 1.00 68.06 204 LEU A O 1
ATOM 1604 N N . THR A 1 205 ? -4.997 9.356 28.566 1.00 73.38 205 THR A N 1
ATOM 1605 C CA . THR A 1 205 ? -6.055 10.307 28.173 1.00 73.38 205 THR A CA 1
ATOM 1606 C C . THR A 1 205 ? -7.442 9.705 28.356 1.00 73.38 205 THR A C 1
ATOM 1608 O O . THR A 1 205 ? -8.354 10.362 28.853 1.00 73.38 205 THR A O 1
ATOM 1611 N N . TYR A 1 206 ? -7.600 8.436 27.983 1.00 72.31 206 TYR A N 1
ATOM 1612 C CA . TYR A 1 206 ? -8.875 7.738 28.068 1.00 72.31 206 TYR A CA 1
ATOM 1613 C C . TYR A 1 206 ? -9.006 6.908 29.345 1.00 72.31 206 TYR A C 1
ATOM 1615 O O . TYR A 1 206 ? -10.003 6.210 29.493 1.00 72.31 206 TYR A O 1
ATOM 1623 N N . GLY A 1 207 ? -8.061 6.976 30.290 1.00 74.56 207 GLY A N 1
ATOM 1624 C CA . GLY A 1 207 ? -8.103 6.270 31.577 1.00 74.56 207 GLY A CA 1
ATOM 1625 C C . GLY A 1 207 ? -8.177 4.745 31.445 1.00 74.56 207 GLY A C 1
ATOM 1626 O O . GLY A 1 207 ? -8.973 4.100 32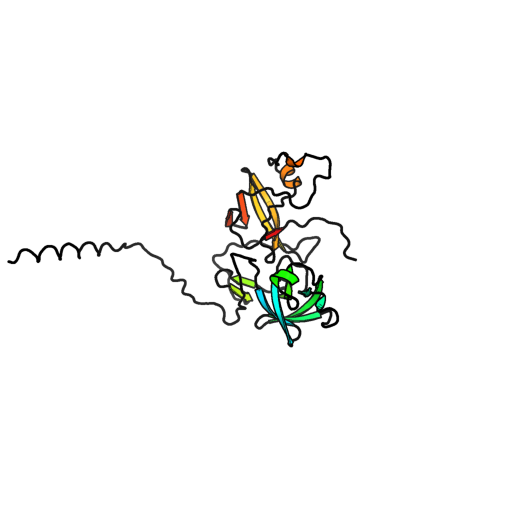.132 1.00 74.56 207 GLY A O 1
ATOM 1627 N N . LEU A 1 208 ? -7.457 4.175 30.486 1.00 75.31 208 LEU A N 1
ATOM 1628 C CA . LEU A 1 208 ? -7.347 2.735 30.277 1.00 75.31 208 LEU A CA 1
ATOM 1629 C C . LEU A 1 208 ? -6.435 2.130 31.340 1.00 75.31 208 LEU A C 1
ATOM 1631 O O . LEU A 1 208 ? -5.438 2.732 31.739 1.00 75.31 208 LEU A O 1
ATOM 1635 N N . LYS A 1 209 ? -6.767 0.921 31.794 1.00 71.81 209 LYS A N 1
ATOM 1636 C CA . LYS A 1 209 ? -5.869 0.149 32.650 1.00 71.81 209 LYS A CA 1
ATOM 1637 C C . LYS A 1 209 ? -4.674 -0.275 31.806 1.00 71.81 209 LYS A C 1
ATOM 1639 O O . LYS A 1 209 ? -4.830 -1.061 30.872 1.00 71.81 209 LYS A O 1
ATOM 1644 N N . LEU A 1 210 ? -3.514 0.281 32.127 1.00 66.94 210 LEU A N 1
ATOM 1645 C CA . LEU A 1 210 ? -2.230 -0.114 31.562 1.00 66.94 210 LEU A CA 1
ATOM 1646 C C . LEU A 1 210 ? -1.672 -1.281 32.387 1.00 66.94 210 LEU A C 1
ATOM 1648 O O . LEU A 1 210 ? -1.884 -1.330 33.600 1.00 66.94 210 LEU A O 1
ATOM 1652 N N . ASP A 1 211 ? -0.994 -2.226 31.737 1.00 61.03 211 ASP A N 1
ATOM 1653 C CA . ASP A 1 211 ? -0.305 -3.321 32.428 1.00 61.03 211 ASP A CA 1
ATOM 1654 C C . ASP A 1 211 ? 0.767 -2.752 33.380 1.00 61.03 211 ASP A C 1
ATOM 1656 O O . ASP A 1 211 ? 1.486 -1.819 33.024 1.00 61.03 211 ASP A O 1
ATOM 1660 N N . SER A 1 212 ? 0.879 -3.285 34.599 1.00 51.00 212 SER A N 1
ATOM 1661 C CA . SER A 1 212 ? 1.800 -2.821 35.649 1.00 51.00 212 SER A CA 1
ATOM 1662 C C . SER A 1 212 ? 3.281 -2.856 35.257 1.00 51.00 212 SER A C 1
ATOM 1664 O O . SER A 1 212 ? 4.068 -2.091 35.816 1.00 51.00 212 SER A O 1
ATOM 1666 N N . SER A 1 213 ? 3.664 -3.651 34.251 1.00 51.44 213 SER A N 1
ATOM 1667 C CA . SER A 1 213 ? 5.016 -3.622 33.668 1.00 51.44 213 SER A CA 1
ATOM 1668 C C . SER A 1 213 ? 5.369 -2.282 32.993 1.00 51.44 213 SER A C 1
ATOM 1670 O O . SER A 1 213 ? 6.509 -2.077 32.588 1.00 51.44 213 SER A O 1
ATOM 1672 N N . TYR A 1 214 ? 4.403 -1.365 32.865 1.00 51.97 214 TYR A N 1
ATOM 1673 C CA . TYR A 1 214 ? 4.535 -0.014 32.310 1.00 51.97 214 TYR A CA 1
ATOM 1674 C C . TYR A 1 214 ? 5.466 0.916 33.109 1.00 51.97 214 TYR A C 1
ATOM 1676 O O . TYR A 1 214 ? 6.058 1.831 32.539 1.00 51.97 214 TYR A O 1
ATOM 1684 N N . PHE A 1 215 ? 5.605 0.700 34.422 1.00 51.59 215 PHE A N 1
ATOM 1685 C CA . PHE A 1 215 ? 6.343 1.603 35.319 1.00 51.59 215 PHE A CA 1
ATOM 1686 C C . PHE A 1 215 ? 7.649 1.011 35.867 1.00 51.59 215 PHE A C 1
ATOM 1688 O O . PHE A 1 215 ? 8.437 1.719 36.501 1.00 51.59 215 PHE A O 1
ATOM 1695 N N . GLU A 1 216 ? 7.907 -0.275 35.633 1.00 41.25 216 GLU A N 1
ATOM 1696 C CA . GLU A 1 216 ? 9.101 -0.938 36.142 1.00 41.25 216 GLU A CA 1
ATOM 1697 C C . GLU A 1 216 ? 10.310 -0.593 35.266 1.00 41.25 216 GLU A C 1
ATOM 1699 O O . GLU A 1 216 ? 10.514 -1.186 34.209 1.00 41.25 216 GLU A O 1
ATOM 1704 N N . ASN A 1 217 ? 11.102 0.395 35.711 1.00 43.62 217 ASN A N 1
ATOM 1705 C CA . ASN A 1 217 ? 12.578 0.466 35.616 1.00 43.62 217 ASN A CA 1
ATOM 1706 C C . ASN A 1 217 ? 13.168 1.863 35.362 1.00 43.62 217 ASN A C 1
ATOM 1708 O O . ASN A 1 217 ? 14.354 1.954 35.047 1.00 43.62 217 ASN A O 1
ATOM 1712 N N . GLY A 1 218 ? 12.410 2.962 35.480 1.00 42.88 218 GLY A N 1
ATOM 1713 C CA . GLY A 1 218 ? 12.987 4.322 35.418 1.00 42.88 218 GLY A CA 1
ATOM 1714 C C . GLY A 1 218 ? 13.743 4.660 34.117 1.00 42.88 218 GLY A C 1
ATOM 1715 O O . GLY A 1 218 ? 14.414 5.685 34.030 1.00 42.88 218 GLY A O 1
ATOM 1716 N N . LYS A 1 219 ? 13.640 3.804 33.097 1.00 42.06 219 LYS A N 1
ATOM 1717 C CA . LYS A 1 219 ? 14.106 4.026 31.731 1.00 42.06 219 LYS A CA 1
ATOM 1718 C C . LYS A 1 219 ? 12.902 4.517 30.943 1.00 42.06 219 LYS A C 1
ATOM 1720 O O . LYS A 1 219 ? 11.806 4.013 31.161 1.00 42.06 219 LYS A O 1
ATOM 1725 N N . GLN A 1 220 ? 13.110 5.531 30.103 1.00 43.38 220 GLN A N 1
ATOM 1726 C CA . GLN A 1 220 ? 12.052 6.286 29.425 1.00 43.38 220 GLN A CA 1
ATOM 1727 C C . GLN A 1 220 ? 10.845 5.416 29.013 1.00 43.38 220 GLN A C 1
ATOM 1729 O O . GLN A 1 220 ? 11.045 4.383 28.368 1.00 43.38 220 GLN A O 1
ATOM 1734 N N . PRO A 1 221 ? 9.605 5.844 29.311 1.00 42.22 221 PRO A N 1
ATOM 1735 C CA . PRO A 1 221 ? 8.399 5.023 29.157 1.00 42.22 221 PRO A CA 1
ATOM 1736 C C . PRO A 1 221 ? 7.995 4.752 27.693 1.00 42.22 221 PRO A C 1
ATOM 1738 O O . PRO A 1 221 ? 6.947 4.173 27.432 1.00 42.22 221 PRO A O 1
ATOM 1741 N N . PHE A 1 222 ? 8.824 5.138 26.720 1.00 47.56 222 PHE A N 1
ATOM 1742 C CA . PHE A 1 222 ? 8.473 5.190 25.301 1.00 47.56 222 PHE A CA 1
ATOM 1743 C C . PHE A 1 222 ? 9.303 4.241 24.431 1.00 47.56 222 PHE A C 1
ATOM 1745 O O . PHE A 1 222 ? 9.639 4.566 23.286 1.00 47.56 222 PHE A O 1
ATOM 1752 N N . LYS A 1 223 ? 9.623 3.038 24.921 1.00 38.69 223 LYS A N 1
ATOM 1753 C CA . LYS A 1 223 ? 10.097 1.979 24.016 1.00 38.69 223 LYS A CA 1
ATOM 1754 C C . LYS A 1 223 ? 9.005 1.657 22.987 1.00 38.69 223 LYS A C 1
ATOM 1756 O O . LYS A 1 223 ? 7.820 1.634 23.304 1.00 38.69 223 LYS A O 1
ATOM 1761 N N . GLU A 1 224 ? 9.409 1.521 21.731 1.00 38.19 224 GLU A N 1
ATOM 1762 C CA . GLU A 1 224 ? 8.541 1.122 20.620 1.00 38.19 224 GLU A CA 1
ATOM 1763 C C . GLU A 1 224 ? 7.819 -0.188 20.959 1.00 38.19 224 GLU A C 1
ATOM 1765 O O . GLU A 1 224 ? 8.441 -1.116 21.473 1.00 38.19 224 GLU A O 1
ATOM 1770 N N . GLY A 1 225 ? 6.512 -0.263 20.684 1.00 42.78 225 GLY A N 1
ATOM 1771 C CA . GLY A 1 225 ? 5.787 -1.538 20.702 1.00 42.78 225 GLY A CA 1
ATOM 1772 C C . GLY A 1 225 ? 5.067 -1.938 21.994 1.00 42.78 225 GLY A C 1
ATOM 1773 O O . GLY A 1 225 ? 4.961 -3.132 22.264 1.00 42.78 225 GLY A O 1
ATOM 1774 N N . PHE A 1 226 ? 4.525 -1.001 22.779 1.00 44.66 226 PHE A N 1
ATOM 1775 C CA . PHE A 1 226 ? 3.598 -1.378 23.855 1.00 44.66 226 PHE A CA 1
ATOM 1776 C C . PHE A 1 226 ? 2.182 -1.593 23.314 1.00 44.66 226 PHE A C 1
ATOM 1778 O O . PHE A 1 226 ? 1.558 -0.687 22.765 1.00 44.66 226 PHE A O 1
ATOM 1785 N N . GLN A 1 227 ? 1.708 -2.831 23.454 1.00 50.72 227 GLN A N 1
ATOM 1786 C CA . GLN A 1 227 ? 0.479 -3.321 22.845 1.00 50.72 227 GLN A CA 1
ATOM 1787 C C . GLN A 1 227 ? -0.708 -3.124 23.792 1.00 50.72 227 GLN A C 1
ATOM 1789 O O . GLN A 1 227 ? -0.930 -3.936 24.690 1.00 50.72 227 GLN A O 1
ATOM 1794 N N . LEU A 1 228 ? -1.517 -2.082 23.587 1.00 52.97 228 LEU A N 1
ATOM 1795 C CA . LEU A 1 228 ? -2.866 -2.094 24.144 1.00 52.97 228 LEU A CA 1
ATOM 1796 C C . LEU A 1 228 ? -3.732 -2.946 23.218 1.00 52.97 228 LEU A C 1
ATOM 1798 O O . LEU A 1 228 ? -4.048 -2.553 22.095 1.00 52.97 228 LEU A O 1
ATOM 1802 N N . LYS A 1 229 ? -4.116 -4.131 23.691 1.00 62.47 229 LYS A N 1
ATOM 1803 C CA . LYS A 1 229 ? -5.016 -5.000 22.939 1.00 62.47 229 LYS A CA 1
ATOM 1804 C C . LYS A 1 229 ? -6.398 -4.346 22.863 1.00 62.47 229 LYS A C 1
ATOM 1806 O O . LYS A 1 229 ? -7.068 -4.156 23.880 1.00 62.47 229 LYS A O 1
ATOM 1811 N N . SER A 1 230 ? -6.814 -3.977 21.658 1.00 70.44 230 SER A N 1
ATOM 1812 C CA . SER A 1 230 ? -8.195 -3.595 21.392 1.00 70.44 230 SER A CA 1
ATOM 1813 C C . SER A 1 230 ? -9.089 -4.834 21.361 1.00 70.44 230 SER A C 1
ATOM 1815 O O . SER A 1 230 ? -8.638 -5.929 21.014 1.00 70.44 230 SER A O 1
ATOM 1817 N N . ASP A 1 231 ? -10.358 -4.663 21.713 1.00 76.31 231 ASP A N 1
ATOM 1818 C CA . ASP A 1 231 ? -11.400 -5.685 21.578 1.00 76.31 231 ASP A CA 1
ATOM 1819 C C . ASP A 1 231 ? -11.899 -5.744 20.124 1.00 76.31 231 ASP A C 1
ATOM 1821 O O . ASP A 1 231 ? -12.111 -6.817 19.554 1.00 76.31 231 ASP A O 1
ATOM 1825 N N . SER A 1 232 ? -12.058 -4.572 19.505 1.00 79.75 232 SER A N 1
ATOM 1826 C CA . SER A 1 232 ? -12.367 -4.426 18.082 1.00 79.75 232 SER A CA 1
ATOM 1827 C C . SER A 1 232 ? -11.938 -3.059 17.551 1.00 79.75 232 SER A C 1
ATOM 1829 O O . SER A 1 232 ? -11.671 -2.125 18.315 1.00 79.75 232 SER A O 1
ATOM 1831 N N . ILE A 1 233 ? -11.874 -2.947 16.226 1.00 80.12 233 ILE A N 1
ATOM 1832 C CA . ILE A 1 233 ? -11.674 -1.687 15.508 1.00 80.12 233 ILE A CA 1
ATOM 1833 C C . ILE A 1 233 ? -12.883 -1.460 14.601 1.00 80.12 233 ILE A C 1
ATOM 1835 O O . ILE A 1 233 ? -13.282 -2.348 13.847 1.00 80.12 233 ILE A O 1
ATOM 1839 N N . GLY A 1 234 ? -13.452 -0.264 14.685 1.00 84.88 234 GLY A N 1
ATOM 1840 C CA . GLY A 1 234 ? -14.516 0.218 13.820 1.00 84.88 234 GLY A CA 1
ATOM 1841 C C . GLY A 1 234 ? -13.986 1.140 12.732 1.00 84.88 234 GLY A C 1
ATOM 1842 O O . GLY A 1 234 ? -13.199 2.044 13.018 1.00 84.88 234 GLY A O 1
ATOM 1843 N N . ILE A 1 235 ? -14.438 0.935 11.498 1.00 85.12 235 ILE A N 1
ATOM 1844 C CA . ILE A 1 235 ? -14.150 1.784 10.338 1.00 85.12 235 ILE A CA 1
ATOM 1845 C C . ILE A 1 235 ? -15.466 1.997 9.599 1.00 85.12 235 ILE A C 1
ATOM 1847 O O . ILE A 1 235 ? -16.067 1.044 9.099 1.00 85.12 235 ILE A O 1
ATOM 1851 N N . GLY A 1 236 ? -15.939 3.242 9.570 1.00 86.25 236 GLY A N 1
ATOM 1852 C CA . GLY A 1 236 ? -17.287 3.533 9.091 1.00 86.25 236 GLY A CA 1
ATOM 1853 C C . GLY A 1 236 ? -18.335 2.777 9.919 1.00 86.25 236 GLY A C 1
ATOM 1854 O O . GLY A 1 236 ? -18.328 2.842 11.147 1.00 86.25 236 GLY A O 1
ATOM 1855 N N . LYS A 1 237 ? -19.221 2.036 9.256 1.00 86.69 237 LYS A N 1
ATOM 1856 C CA . LYS A 1 237 ? -20.259 1.177 9.848 1.00 86.69 237 LYS A CA 1
ATOM 1857 C C . LYS A 1 237 ? -19.766 -0.235 10.168 1.00 86.69 237 LYS A C 1
ATOM 1859 O O . LYS A 1 237 ? -20.506 -1.011 10.771 1.00 86.69 237 LYS A O 1
ATOM 1864 N N . MET A 1 238 ? -18.552 -0.591 9.753 1.00 82.75 238 MET A N 1
ATOM 1865 C CA . MET A 1 238 ? -17.976 -1.913 9.984 1.00 82.75 238 MET A CA 1
ATOM 1866 C C . MET A 1 238 ? -17.280 -1.949 11.340 1.00 82.75 238 MET A C 1
ATOM 1868 O O . MET A 1 238 ? -16.483 -1.069 11.644 1.00 82.75 238 MET A O 1
ATOM 1872 N N . ASN A 1 239 ? -17.526 -3.001 12.121 1.00 81.56 239 ASN A N 1
ATOM 1873 C CA . ASN A 1 239 ? -16.768 -3.314 13.332 1.00 81.56 239 ASN A CA 1
ATOM 1874 C C . ASN A 1 239 ? -16.111 -4.674 13.164 1.00 81.56 239 ASN A C 1
ATOM 1876 O O . ASN A 1 239 ? -16.789 -5.663 12.880 1.00 81.56 239 ASN A O 1
ATOM 1880 N N . VAL A 1 240 ? -14.797 -4.731 13.355 1.00 71.69 240 VAL A N 1
ATOM 1881 C CA . VAL A 1 240 ? -14.032 -5.955 13.150 1.00 71.69 240 VAL A CA 1
ATOM 1882 C C . VAL A 1 240 ? -13.309 -6.341 14.434 1.00 71.69 240 VAL A C 1
ATOM 1884 O O . VAL A 1 240 ? -12.543 -5.537 14.973 1.00 71.69 240 VAL A O 1
ATOM 1887 N N . PRO A 1 241 ? -13.536 -7.569 14.940 1.00 69.06 241 PRO A N 1
ATOM 1888 C CA . PRO A 1 241 ? -12.780 -8.094 16.064 1.00 69.06 241 PRO A CA 1
ATOM 1889 C C . PRO A 1 241 ? -11.286 -8.104 15.753 1.00 69.06 241 PRO A C 1
ATOM 1891 O O . PRO A 1 241 ? -10.862 -8.458 14.645 1.00 69.06 241 PRO A O 1
ATOM 1894 N N . THR A 1 242 ? -10.482 -7.750 16.744 1.00 62.66 242 THR A N 1
ATOM 1895 C CA . THR A 1 242 ? -9.025 -7.722 16.619 1.00 62.66 242 THR A CA 1
ATOM 1896 C C . THR A 1 242 ? -8.518 -9.125 16.260 1.00 62.66 242 THR A C 1
ATOM 1898 O O . THR A 1 242 ? -8.811 -10.090 16.965 1.00 62.66 242 THR A O 1
ATOM 1901 N N . GLY A 1 243 ? -7.806 -9.256 15.130 1.00 52.94 243 GLY A N 1
ATOM 1902 C CA . GLY A 1 243 ? -7.309 -10.537 14.597 1.00 52.94 243 GLY A CA 1
ATOM 1903 C C . GLY A 1 243 ? -7.860 -10.976 13.230 1.00 52.94 243 GLY A C 1
ATOM 1904 O O . GLY A 1 243 ? -7.408 -11.996 12.716 1.00 52.94 243 GLY A O 1
ATOM 1905 N N . ARG A 1 244 ? -8.804 -10.238 12.616 1.00 48.34 244 ARG A N 1
ATOM 1906 C CA . ARG A 1 244 ? -9.430 -10.630 11.328 1.00 48.34 244 ARG A CA 1
ATOM 1907 C C . ARG A 1 244 ? -9.097 -9.782 10.091 1.00 48.34 244 ARG A C 1
ATOM 1909 O O . ARG A 1 244 ? -9.443 -10.203 8.995 1.00 48.34 244 ARG A O 1
ATOM 1916 N N . PHE A 1 245 ? -8.433 -8.634 10.224 1.00 46.69 245 PHE A N 1
ATOM 1917 C CA . PHE A 1 245 ? -8.010 -7.833 9.066 1.00 46.69 245 PHE A CA 1
ATOM 1918 C C . PHE A 1 245 ? -6.655 -8.259 8.484 1.00 46.69 245 PHE A C 1
ATOM 1920 O O . PHE A 1 245 ? -5.768 -8.744 9.190 1.00 46.69 245 PHE A O 1
ATOM 1927 N N . GLY A 1 246 ? -6.534 -8.051 7.172 1.00 40.97 246 GLY A N 1
ATOM 1928 C CA . GLY A 1 246 ? -5.289 -8.060 6.407 1.00 40.97 246 GLY A CA 1
ATOM 1929 C C . GLY A 1 246 ? -4.859 -6.650 5.975 1.00 40.97 246 GLY A C 1
ATOM 1930 O O . GLY A 1 246 ? -4.361 -6.473 4.871 1.00 40.97 246 GLY A O 1
ATOM 1931 N N . VAL A 1 247 ? -5.157 -5.650 6.813 1.00 42.38 247 VAL A N 1
ATOM 1932 C CA . VAL A 1 247 ? -4.739 -4.251 6.653 1.00 42.38 247 VAL A CA 1
ATOM 1933 C C . VAL A 1 247 ? -4.287 -3.768 8.025 1.00 42.38 247 VAL A C 1
ATOM 1935 O O . VAL A 1 247 ? -5.030 -3.878 9.009 1.00 42.38 247 VAL A O 1
ATOM 1938 N N . GLY A 1 248 ? -3.046 -3.309 8.092 1.00 46.44 248 GLY A N 1
ATOM 1939 C CA . GLY A 1 248 ? -2.419 -2.771 9.280 1.00 46.44 248 GLY A CA 1
ATOM 1940 C C . GLY A 1 248 ? -2.758 -1.302 9.443 1.00 46.44 248 GLY A C 1
ATOM 1941 O O . GLY A 1 248 ? -3.064 -0.580 8.496 1.00 46.44 248 GLY A O 1
ATOM 1942 N N . PHE A 1 249 ? -2.717 -0.863 10.690 1.00 48.31 249 PHE A N 1
ATOM 1943 C CA . PHE A 1 249 ? -2.926 0.529 11.023 1.00 48.31 249 PHE A CA 1
ATOM 1944 C C . PHE A 1 249 ? -1.752 0.965 11.887 1.00 48.31 249 PHE A C 1
ATOM 1946 O O . PHE A 1 249 ? -1.430 0.313 12.877 1.00 48.31 249 PHE A O 1
ATOM 1953 N N . TYR A 1 250 ? -1.085 2.053 11.522 1.00 45.56 250 TYR A N 1
ATOM 1954 C CA . TYR A 1 250 ? 0.047 2.568 12.290 1.00 45.56 250 TYR A CA 1
ATOM 1955 C C . TYR A 1 250 ? -0.188 4.028 12.647 1.00 45.56 250 TYR A C 1
ATOM 1957 O O . TYR A 1 250 ? -0.588 4.832 11.808 1.00 45.56 250 TYR A O 1
ATOM 1965 N N . GLN A 1 251 ? 0.044 4.401 13.901 1.00 45.41 251 GLN A N 1
ATOM 1966 C CA . GLN A 1 251 ? 0.113 5.810 14.255 1.00 45.41 251 GLN A CA 1
ATOM 1967 C C . GLN A 1 251 ? 1.574 6.238 14.127 1.00 45.41 251 GLN A C 1
ATOM 1969 O O . GLN A 1 251 ? 2.443 5.713 14.818 1.00 45.41 251 GLN A O 1
ATOM 1974 N N . HIS A 1 252 ? 1.854 7.147 13.195 1.00 41.19 252 HIS A N 1
ATOM 1975 C CA . HIS A 1 252 ? 3.220 7.575 12.926 1.00 41.19 252 HIS A CA 1
ATOM 1976 C C . HIS A 1 252 ? 3.807 8.313 14.142 1.00 41.19 252 HIS A C 1
ATOM 1978 O O . HIS A 1 252 ? 3.231 9.301 14.608 1.00 41.19 252 HIS A O 1
ATOM 1984 N N . ARG A 1 253 ? 4.955 7.843 14.660 1.00 40.03 253 ARG A N 1
ATOM 1985 C CA . ARG A 1 253 ? 5.741 8.590 15.657 1.00 40.03 253 ARG A CA 1
ATOM 1986 C C . ARG A 1 253 ? 6.200 9.886 15.012 1.00 40.03 253 ARG A C 1
ATOM 1988 O O . ARG A 1 253 ? 6.783 9.851 13.936 1.00 40.03 253 ARG A O 1
ATOM 1995 N N . ARG A 1 254 ? 6.040 11.013 15.714 1.00 36.59 254 ARG A N 1
ATOM 1996 C CA . ARG A 1 254 ? 7.031 12.086 15.588 1.00 36.59 254 ARG A CA 1
ATOM 1997 C C . ARG A 1 254 ? 8.359 11.500 16.059 1.00 36.59 254 ARG A C 1
ATOM 1999 O O . ARG A 1 254 ? 8.637 11.501 17.252 1.00 36.59 254 ARG A O 1
ATOM 2006 N N . ASN A 1 255 ? 9.122 10.940 15.135 1.00 33.34 255 ASN A N 1
ATOM 2007 C CA . ASN A 1 255 ? 10.550 10.796 15.308 1.00 33.34 255 ASN A CA 1
ATOM 2008 C C . ASN A 1 255 ? 11.160 11.893 14.446 1.00 33.34 255 ASN A C 1
ATOM 2010 O O . ASN A 1 255 ? 11.226 11.774 13.225 1.00 33.34 255 ASN A O 1
ATOM 2014 N N . ASP A 1 256 ? 11.580 12.966 15.108 1.00 33.91 256 ASP A N 1
ATOM 2015 C CA . ASP A 1 256 ? 12.585 13.885 14.595 1.00 33.91 256 ASP A CA 1
ATOM 2016 C C . ASP A 1 256 ? 13.894 13.090 14.442 1.00 33.91 256 ASP A C 1
ATOM 2018 O O . ASP A 1 256 ? 14.787 13.141 15.286 1.00 33.91 256 ASP A O 1
ATOM 2022 N N . GLN A 1 257 ? 13.980 12.260 13.406 1.00 28.66 257 GLN A N 1
ATOM 2023 C CA . GLN A 1 257 ? 15.226 11.658 12.966 1.00 28.66 257 GLN A CA 1
ATOM 2024 C C . GLN A 1 257 ? 15.415 12.009 11.503 1.00 28.66 257 GLN A C 1
ATOM 2026 O O . GLN A 1 257 ? 14.691 11.552 10.622 1.00 28.66 257 GLN A O 1
ATOM 2031 N N . HIS A 1 258 ? 16.369 12.916 11.327 1.00 25.59 258 HIS A N 1
ATOM 2032 C CA . HIS A 1 258 ? 17.027 13.291 10.095 1.00 25.59 258 HIS A CA 1
ATOM 2033 C C . HIS A 1 258 ? 17.063 12.143 9.084 1.00 25.59 258 HIS A C 1
ATOM 2035 O O . HIS A 1 258 ? 17.718 11.125 9.301 1.00 25.59 258 HIS A O 1
ATOM 2041 N N . PHE A 1 259 ? 16.374 12.347 7.967 1.00 24.00 259 PHE A N 1
ATOM 2042 C CA . PHE A 1 259 ? 16.890 11.879 6.695 1.00 24.00 259 PHE A CA 1
ATOM 2043 C C . PHE A 1 259 ? 17.722 13.040 6.160 1.00 24.00 259 PHE A C 1
ATOM 2045 O O . PHE A 1 259 ? 17.166 14.106 5.885 1.00 24.00 259 PHE A O 1
ATOM 2052 N N . ASP A 1 260 ? 19.040 12.852 6.159 1.00 29.78 260 ASP A N 1
ATOM 2053 C CA . ASP A 1 260 ? 19.973 13.702 5.414 1.00 29.78 260 ASP A CA 1
ATOM 2054 C C . ASP A 1 260 ? 19.628 13.707 3.914 1.00 29.78 260 ASP A C 1
ATOM 2056 O O . ASP A 1 260 ? 19.208 12.642 3.395 1.00 29.78 260 ASP A O 1
#

Radius of gyration: 25.39 Å; chains: 1; bounding box: 69×83×57 Å

Foldseek 3Di:
DDPPDPVVVVVVVVPPVPDPPPPPPPPPDPPDDDPQWFFFDADPPPQRFGWFWKAWQVPQIFTETEKQADAFFKEAECVCPPVDDQWIFIGGRPDTDITGYDYDHCPPCCQPPPTHRRYMYHHPCSQPPWDWDQDPPRRTIDGDDPPDDDPPDFDWDWAQDPVRRSWTWAFKWFAAPNDTQTDIWTFILSDQAAPQPDPCVSCVVRVNDADPVQPPDPPDSDDPDDGDQTQWMGGGNDIGGPPPDSTYTHDDDPDPDDPD